Protein 1T5Z (pdb70)

Radius of gyration: 18.1 Å; Cα contacts (8 Å, |Δi|>4): 309; chains: 2; bounding box: 49×42×49 Å

InterPro domains:
  IPR000536 Nuclear hormone receptor, ligand-binding domain [PF00104] (699-878)
  IPR000536 Nuclear hormone receptor, ligand-binding domain [PS51843] (669-900)
  IPR000536 Nuclear hormone receptor, ligand-binding domain [SM00430] (707-871)
  IPR001103 Androgen receptor [PF02166] (6-449)
  IPR001103 Androgen receptor [PR00521] (6-25)
  IPR001103 Androgen receptor [PR00521] (27-45)
  IPR001103 Androgen receptor [PR00521] (169-188)
  IPR001103 Androgen receptor [PR00521] (218-238)
  IPR001103 Androgen receptor [PR00521] (264-284)
  IPR001103 Androgen receptor [PR00521] (301-321)
  IPR001103 Androgen receptor [PR00521] (346-368)
  IPR001103 Androgen receptor [PR00521] (382-401)
  IPR001103 Androgen receptor [PR00521] (432-449)
  IPR001628 Zinc finger, nuclear hormone receptor-type [PF00105] (558-626)
  IPR001628 Zinc finger, nuclear hormone receptor-type [PR00047] (560-576)
  IPR001628 Zinc finger, nuclear hormone receptor-type [PR00047] (576-591)
  IPR001628 Zinc finger, nuclear hormone receptor-type [PR00047] (609-617)
  IPR001628 Zinc finger, nuclear hormone receptor-type [PR00047] (617-625)
  IPR001628 Zinc finger, nuclear hormone receptor-type [PS00031] (560-586)
  IPR001628 Zinc finger, nuclear hormone receptor-type [PS51030] (557-632)

Structure (mmCIF, N/CA/C/O backbone):
data_1T5Z
#
_entry.id   1T5Z
#
_cell.length_a   55.680
_cell.length_b   66.423
_cell.length_c   68.253
_cell.angle_alpha   90
_cell.angle_beta   90
_cell.angle_gamma   90
#
_symmetry.space_group_name_H-M   'P 21 21 21'
#
loop_
_entity.id
_entity.type
_entity.pdbx_description
1 polymer 'Androgen receptor'
2 polymer 'Nuclear receptor coactivator 4'
3 non-polymer 5-ALPHA-DIHYDROTESTOSTERONE
4 water water
#
loop_
_atom_site.group_PDB
_atom_site.id
_atom_site.type_symbol
_atom_site.label_atom_id
_atom_site.label_alt_id
_atom_site.label_comp_id
_atom_site.label_asym_id
_atom_site.label_entity_id
_atom_site.label_seq_id
_atom_site.pdbx_PDB_ins_code
_atom_site.Cartn_x
_atom_site.Cartn_y
_atom_site.Cartn_z
_atom_site.occupancy
_atom_site.B_iso_or_equiv
_atom_site.auth_seq_id
_atom_site.auth_comp_id
_atom_site.auth_asym_id
_atom_site.auth_atom_id
_atom_site.pdbx_PDB_model_num
ATOM 1 N N . CYS A 1 1 ? 22.266 35.501 22.216 1.00 72.29 669 CYS A N 1
ATOM 2 C CA . CYS A 1 1 ? 21.107 36.354 22.613 1.00 72.05 669 CYS A CA 1
ATOM 3 C C . CYS A 1 1 ? 20.312 36.840 21.397 1.00 71.26 669 CYS A C 1
ATOM 4 O O . CYS A 1 1 ? 20.876 37.059 20.321 1.00 71.38 669 CYS A O 1
ATOM 7 N N . GLN A 1 2 ? 19.003 37.016 21.579 1.00 70.23 670 GLN A N 1
ATOM 8 C CA . GLN A 1 2 ? 18.117 37.470 20.502 1.00 68.25 670 GLN A CA 1
ATOM 9 C C . GLN A 1 2 ? 17.519 38.855 20.769 1.00 64.87 670 GLN A C 1
ATOM 10 O O . GLN A 1 2 ? 17.179 39.189 21.909 1.00 64.87 670 GLN A O 1
ATOM 16 N N . PRO A 1 3 ? 17.378 39.674 19.711 1.00 61.29 671 PRO A N 1
ATOM 17 C CA . PRO A 1 3 ? 16.828 41.032 19.803 1.00 58.08 671 PRO A CA 1
ATOM 18 C C . PRO A 1 3 ? 15.319 41.069 20.007 1.00 54.71 671 PRO A C 1
ATOM 19 O O . PRO A 1 3 ? 14.557 41.138 19.045 1.00 53.95 671 PRO A O 1
ATOM 23 N N . ILE A 1 4 ? 14.892 41.035 21.263 1.00 51.49 672 ILE A N 1
ATOM 24 C CA . ILE A 1 4 ? 13.471 41.060 21.581 1.00 48.21 672 ILE A CA 1
ATOM 25 C C . ILE A 1 4 ? 12.823 42.349 21.078 1.00 45.56 672 ILE A C 1
ATOM 26 O O . ILE A 1 4 ? 11.746 42.322 20.479 1.00 45.15 672 ILE A O 1
ATOM 31 N N . PHE A 1 5 ? 13.491 43.474 21.305 1.00 43.97 673 PHE A N 1
ATOM 32 C CA . PHE A 1 5 ? 12.968 44.768 20.880 1.00 41.48 673 PHE A CA 1
ATOM 33 C C . PHE A 1 5 ? 12.706 44.841 19.371 1.00 39.79 673 PHE A C 1
ATOM 34 O O . PHE A 1 5 ? 11.569 45.052 18.934 1.00 36.88 673 PHE A O 1
ATOM 42 N N . LEU A 1 6 ? 13.768 44.663 18.587 1.00 38.56 674 LEU A N 1
ATOM 43 C CA . LEU A 1 6 ? 13.692 44.702 17.127 1.00 37.65 674 LEU A CA 1
ATOM 44 C C . LEU A 1 6 ? 12.739 43.694 16.525 1.00 37.20 674 LEU A C 1
ATOM 45 O O . LEU A 1 6 ? 12.237 43.887 15.413 1.00 37.63 674 LEU A O 1
ATOM 50 N N . ASN A 1 7 ? 12.511 42.603 17.247 1.00 37.08 675 ASN A N 1
ATOM 51 C CA . ASN A 1 7 ? 11.592 41.572 16.779 1.00 35.80 675 ASN A CA 1
ATOM 52 C C . ASN A 1 7 ? 10.189 42.120 16.842 1.00 35.40 675 ASN A C 1
ATOM 53 O O . ASN A 1 7 ? 9.362 41.812 15.986 1.00 35.68 675 ASN A O 1
ATOM 58 N N . VAL A 1 8 ? 9.934 42.933 17.867 1.00 33.40 676 VAL A N 1
ATOM 59 C CA . VAL A 1 8 ? 8.623 43.532 18.059 1.00 31.89 676 VAL A CA 1
ATOM 60 C C . VAL A 1 8 ? 8.352 44.624 17.044 1.00 32.67 676 VAL A C 1
ATOM 61 O O . VAL A 1 8 ? 7.268 44.683 16.460 1.00 33.42 676 VAL A O 1
ATOM 65 N N . LEU A 1 9 ? 9.336 45.492 16.832 1.00 32.67 677 LEU A N 1
ATOM 66 C CA . LEU A 1 9 ? 9.181 46.587 15.875 1.00 31.23 677 LEU A CA 1
ATOM 67 C C . LEU A 1 9 ? 8.910 46.017 14.492 1.00 33.02 677 LEU A C 1
ATOM 68 O O . LEU A 1 9 ? 8.001 46.452 13.789 1.00 34.13 677 LEU A O 1
ATOM 73 N N . GLU A 1 10 ? 9.714 45.026 14.131 1.00 33.32 678 GLU A N 1
ATOM 74 C CA . GLU A 1 10 ? 9.615 44.344 12.860 1.00 34.78 678 GLU A CA 1
ATOM 75 C C . GLU A 1 10 ? 8.252 43.675 12.694 1.00 33.69 678 GLU A C 1
ATOM 76 O O . GLU A 1 10 ? 7.656 43.721 11.623 1.00 34.26 678 GLU A O 1
ATOM 82 N N . ALA A 1 11 ? 7.761 43.067 13.765 1.00 33.58 679 ALA A N 1
ATOM 83 C CA . ALA A 1 11 ? 6.486 42.378 13.729 1.00 33.15 679 ALA A CA 1
ATOM 84 C C . ALA A 1 11 ? 5.291 43.302 13.603 1.00 34.49 679 ALA A C 1
ATOM 85 O O . ALA A 1 11 ? 4.339 42.983 12.895 1.00 36.19 679 ALA A O 1
ATOM 87 N N . ILE A 1 12 ? 5.335 44.441 14.291 1.00 35.32 680 ILE A N 1
ATOM 88 C CA . ILE A 1 12 ? 4.226 45.400 14.277 1.00 33.74 680 ILE A CA 1
ATOM 89 C C . ILE A 1 12 ? 4.222 46.369 13.111 1.00 33.76 680 ILE A C 1
ATOM 90 O O . ILE A 1 12 ? 3.258 47.110 12.920 1.00 32.41 680 ILE A O 1
ATOM 95 N N . GLU A 1 13 ? 5.298 46.361 12.332 1.00 33.96 681 GLU A N 1
ATOM 96 C CA . GLU A 1 13 ? 5.395 47.246 11.185 1.00 34.54 681 GLU A CA 1
ATOM 97 C C . GLU A 1 13 ? 4.200 47.071 10.244 1.00 34.96 681 GLU A C 1
ATOM 98 O O . GLU A 1 13 ? 4.015 46.015 9.648 1.00 34.05 681 GLU A O 1
ATOM 104 N N . PRO A 1 14 ? 3.380 48.119 10.092 1.00 35.43 682 PRO A N 1
ATOM 105 C CA . PRO A 1 14 ? 2.191 48.115 9.231 1.00 36.39 682 PRO A CA 1
ATOM 106 C C . PRO A 1 14 ? 2.473 47.721 7.776 1.00 37.53 682 PRO A C 1
ATOM 107 O O . PRO A 1 14 ? 3.554 47.979 7.241 1.00 37.80 682 PRO A O 1
ATOM 111 N N . GLY A 1 15 ? 1.478 47.108 7.142 1.00 37.08 683 GLY A N 1
ATOM 112 C CA . GLY A 1 15 ? 1.619 46.693 5.760 1.00 35.54 683 GLY A CA 1
ATOM 113 C C . GLY A 1 15 ? 1.359 47.826 4.785 1.00 35.12 683 GLY A C 1
ATOM 114 O O . GLY A 1 15 ? 1.195 48.974 5.185 1.00 33.95 683 GLY A O 1
ATOM 115 N N . VAL A 1 16 ? 1.315 47.503 3.498 1.00 33.94 684 VAL A N 1
ATOM 116 C CA . VAL A 1 16 ? 1.071 48.510 2.474 1.00 34.72 684 VAL A CA 1
ATOM 117 C C . VAL A 1 16 ? -0.308 49.158 2.679 1.00 33.97 684 VAL A C 1
ATOM 118 O O . VAL A 1 16 ? -1.256 48.494 3.107 1.00 33.83 684 VAL A O 1
ATOM 122 N N . VAL A 1 17 ? -0.408 50.460 2.408 1.00 32.46 685 VAL A N 1
ATOM 123 C CA . VAL A 1 17 ? -1.679 51.171 2.550 1.00 31.85 685 VAL A CA 1
ATOM 124 C C . VAL A 1 17 ? -1.969 51.925 1.267 1.00 31.48 685 VAL A C 1
ATOM 125 O O . VAL A 1 17 ? -1.119 52.666 0.780 1.00 32.42 685 VAL A O 1
ATOM 129 N N . CYS A 1 18 ? -3.164 51.744 0.716 1.00 32.56 686 CYS A N 1
ATOM 130 C CA . CYS A 1 18 ? -3.519 52.428 -0.519 1.00 32.88 686 CYS A CA 1
ATOM 131 C C . CYS A 1 18 ? -4.279 53.719 -0.292 1.00 32.25 686 CYS A C 1
ATOM 132 O O . CYS A 1 18 ? -4.942 53.900 0.732 1.00 32.54 686 CYS A O 1
ATOM 135 N N . ALA A 1 19 ? -4.167 54.613 -1.267 1.00 31.88 687 ALA A N 1
ATOM 136 C CA . ALA A 1 19 ? -4.817 55.910 -1.213 1.00 32.19 687 ALA A CA 1
ATOM 137 C C . ALA A 1 19 ? -6.188 55.897 -1.884 1.00 32.98 687 ALA A C 1
ATOM 138 O O . ALA A 1 19 ? -7.032 56.739 -1.582 1.00 33.17 687 ALA A O 1
ATOM 140 N N . GLY A 1 20 ? -6.410 54.940 -2.782 1.00 33.10 688 GLY A N 1
ATOM 141 C CA . GLY A 1 20 ? -7.684 54.865 -3.481 1.00 34.43 688 GLY A CA 1
ATOM 142 C C . GLY A 1 20 ? -7.801 55.963 -4.520 1.00 35.87 688 GLY A C 1
ATOM 143 O O . GLY A 1 20 ? -8.894 56.443 -4.824 1.00 36.14 688 GLY A O 1
ATOM 144 N N . HIS A 1 21 ? -6.655 56.344 -5.077 1.00 36.64 689 HIS A N 1
ATOM 145 C CA . HIS A 1 21 ? -6.568 57.404 -6.074 1.00 36.32 689 HIS A CA 1
ATOM 146 C C . HIS A 1 21 ? -6.784 56.913 -7.501 1.00 38.33 689 HIS A C 1
ATOM 147 O O . HIS A 1 21 ? -6.265 55.867 -7.898 1.00 40.07 689 HIS A O 1
ATOM 154 N N . ASP A 1 22 ? -7.555 57.688 -8.263 1.00 39.51 690 ASP A N 1
ATOM 155 C CA . ASP A 1 22 ? -7.874 57.373 -9.657 1.00 38.75 690 ASP A CA 1
ATOM 156 C C . ASP A 1 22 ? -6.783 57.910 -10.564 1.00 38.53 690 ASP A C 1
ATOM 157 O O . ASP A 1 22 ? -6.784 59.081 -10.929 1.00 38.27 690 ASP A O 1
ATOM 162 N N . ASN A 1 23 ? -5.856 57.046 -10.943 1.00 39.55 691 ASN A N 1
ATOM 163 C CA . ASN A 1 23 ? -4.763 57.470 -11.795 1.00 40.54 691 ASN A CA 1
ATOM 164 C C . ASN A 1 23 ? -5.159 57.527 -13.258 1.00 41.85 691 ASN A C 1
ATOM 165 O O . ASN A 1 23 ? -4.328 57.796 -14.122 1.00 42.15 691 ASN A O 1
ATOM 170 N N . ASN A 1 24 ? -6.436 57.289 -13.531 1.00 43.31 692 ASN A N 1
ATOM 171 C CA . ASN A 1 24 ? -6.920 57.334 -14.900 1.00 46.02 692 ASN A CA 1
ATOM 172 C C . ASN A 1 24 ? -7.375 58.748 -15.256 1.00 47.08 692 ASN A C 1
ATOM 173 O O . ASN A 1 24 ? -7.487 59.100 -16.433 1.00 47.97 692 ASN A O 1
ATOM 178 N N . GLN A 1 25 ? -7.626 59.555 -14.231 1.00 48.92 693 GLN A N 1
ATOM 179 C CA . GLN A 1 25 ? -8.044 60.939 -14.421 1.00 48.67 693 GLN A CA 1
ATOM 180 C C . GLN A 1 25 ? -6.801 61.824 -14.499 1.00 49.31 693 GLN A C 1
ATOM 181 O O . GLN A 1 25 ? -5.783 61.529 -13.865 1.00 50.12 693 GLN A O 1
ATOM 187 N N . PRO A 1 26 ? -6.862 62.913 -15.294 1.00 48.99 694 PRO A N 1
ATOM 188 C CA . PRO A 1 26 ? -5.720 63.827 -15.426 1.00 47.44 694 PRO A CA 1
ATOM 189 C C . PRO A 1 26 ? -5.479 64.459 -14.062 1.00 46.31 694 PRO A C 1
ATOM 190 O O . PRO A 1 26 ? -6.428 64.708 -13.319 1.00 46.53 694 PRO A O 1
ATOM 194 N N . ASP A 1 27 ? -4.220 64.721 -13.728 1.00 44.35 695 ASP A N 1
ATOM 195 C CA . ASP A 1 27 ? -3.888 65.317 -12.432 1.00 43.22 695 ASP A CA 1
ATOM 196 C C . ASP A 1 27 ? -4.515 66.685 -12.179 1.00 42.55 695 ASP A C 1
ATOM 197 O O . ASP A 1 27 ? -4.709 67.487 -13.089 1.00 42.46 695 ASP A O 1
ATOM 202 N N . SER A 1 28 ? -4.817 66.954 -10.921 1.00 41.45 696 SER A N 1
ATOM 203 C CA . SER A 1 28 ? -5.382 68.235 -10.548 1.00 38.74 696 SER A CA 1
ATOM 204 C C . SER A 1 28 ? -5.098 68.409 -9.072 1.00 37.43 696 SER A C 1
ATOM 205 O O . SER A 1 28 ? -4.927 67.430 -8.339 1.00 36.84 696 SER A O 1
ATOM 208 N N . PHE A 1 29 ? -5.020 69.657 -8.640 1.00 37.27 697 PHE A N 1
ATOM 209 C CA . PHE A 1 29 ? -4.748 69.935 -7.246 1.00 36.32 697 PHE A CA 1
ATOM 210 C C . PHE A 1 29 ? -5.825 69.343 -6.339 1.00 36.87 697 PHE A C 1
ATOM 211 O O . PHE A 1 29 ? -5.520 68.587 -5.413 1.00 35.12 697 PHE A O 1
ATOM 219 N N . ALA A 1 30 ? -7.086 69.677 -6.604 1.00 36.51 698 ALA A N 1
ATOM 220 C CA . ALA A 1 30 ? -8.168 69.165 -5.767 1.00 34.95 698 ALA A CA 1
ATOM 221 C C . ALA A 1 30 ? -8.049 67.656 -5.561 1.00 35.34 698 ALA A C 1
ATOM 222 O O . ALA A 1 30 ? -7.920 67.185 -4.425 1.00 37.14 698 ALA A O 1
ATOM 224 N N . ALA A 1 31 ? -8.049 66.901 -6.658 1.00 32.86 699 ALA A N 1
ATOM 225 C CA . ALA A 1 31 ? -7.959 65.438 -6.581 1.00 30.85 699 ALA A CA 1
ATOM 226 C C . ALA A 1 31 ? -6.705 64.892 -5.877 1.00 29.96 699 ALA A C 1
ATOM 227 O O . ALA A 1 31 ? -6.794 63.916 -5.125 1.00 29.35 699 ALA A O 1
ATOM 229 N N . LEU A 1 32 ? -5.545 65.500 -6.118 1.00 29.35 700 LEU A N 1
ATOM 230 C CA . LEU A 1 32 ? -4.317 65.033 -5.475 1.00 28.89 700 LEU A CA 1
ATOM 231 C C . LEU A 1 32 ? -4.370 65.212 -3.964 1.00 27.65 700 LEU A C 1
ATOM 232 O O . LEU A 1 32 ? -4.137 64.269 -3.207 1.00 28.84 700 LEU A O 1
ATOM 237 N N . LEU A 1 33 ? -4.668 66.424 -3.518 1.00 28.48 701 LEU A N 1
ATOM 238 C CA . LEU A 1 33 ? -4.739 66.694 -2.084 1.00 28.83 701 LEU A CA 1
ATOM 239 C C . LEU A 1 33 ? -5.848 65.890 -1.416 1.00 29.67 701 LEU A C 1
ATOM 240 O O . LEU A 1 33 ? -5.626 65.263 -0.384 1.00 30.04 701 LEU A O 1
ATOM 245 N N . SER A 1 34 ? -7.036 65.899 -2.016 1.00 29.11 702 SER A N 1
ATOM 246 C CA . SER A 1 34 ? -8.168 65.148 -1.472 1.00 28.72 702 SER A CA 1
ATOM 247 C C . SER A 1 34 ? -7.788 63.673 -1.267 1.00 30.46 702 SER A C 1
ATOM 248 O O . SER A 1 34 ? -8.289 63.011 -0.352 1.00 31.38 702 SER A O 1
ATOM 251 N N . SER A 1 35 ? -6.911 63.164 -2.132 1.00 30.20 703 SER A N 1
ATOM 252 C CA . SER A 1 35 ? -6.448 61.787 -2.035 1.00 29.48 703 SER A CA 1
ATOM 253 C C . SER A 1 35 ? -5.390 61.652 -0.945 1.00 29.78 703 SER A C 1
ATOM 254 O O . SER A 1 35 ? -5.310 60.628 -0.260 1.00 30.36 703 SER A O 1
ATOM 257 N N . LEU A 1 36 ? -4.563 62.676 -0.789 1.00 28.79 704 LEU A N 1
ATOM 258 C CA . LEU A 1 36 ? -3.544 62.627 0.244 1.00 28.94 704 LEU A CA 1
ATOM 259 C C . LEU A 1 36 ? -4.255 62.686 1.595 1.00 28.72 704 LEU A C 1
ATOM 260 O O . LEU A 1 36 ? -3.809 62.069 2.556 1.00 29.22 704 LEU A O 1
ATOM 265 N N . ASN A 1 37 ? -5.368 63.412 1.672 1.00 28.84 705 ASN A N 1
ATOM 266 C CA . ASN A 1 37 ? -6.090 63.492 2.941 1.00 30.26 705 ASN A CA 1
ATOM 267 C C . ASN A 1 37 ? -6.737 62.159 3.277 1.00 29.34 705 ASN A C 1
ATOM 268 O O . ASN A 1 37 ? -6.844 61.777 4.438 1.00 30.25 705 ASN A O 1
ATOM 273 N N . GLU A 1 38 ? -7.184 61.457 2.248 1.00 28.95 706 GLU A N 1
ATOM 274 C CA . GLU A 1 38 ? -7.807 60.164 2.449 1.00 27.10 706 GLU A CA 1
ATOM 275 C C . GLU A 1 38 ? -6.706 59.201 2.869 1.00 25.90 706 GLU A C 1
ATOM 276 O O . GLU A 1 38 ? -6.893 58.386 3.775 1.00 25.26 706 GLU A O 1
ATOM 282 N N . LEU A 1 39 ? -5.556 59.305 2.209 1.00 25.69 707 LEU A N 1
ATOM 283 C CA . LEU A 1 39 ? -4.419 58.466 2.539 1.00 24.63 707 LEU A CA 1
ATOM 284 C C . LEU A 1 39 ? -4.039 58.714 3.991 1.00 25.28 707 LEU A C 1
ATOM 285 O O . LEU A 1 39 ? -3.800 57.776 4.738 1.00 27.17 707 LEU A O 1
ATOM 290 N N . GLY A 1 40 ? -3.996 59.980 4.394 1.00 27.16 708 GLY A N 1
ATOM 291 C CA . GLY A 1 40 ? -3.652 60.298 5.772 1.00 28.79 708 GLY A CA 1
ATOM 292 C C . GLY A 1 40 ? -4.586 59.618 6.765 1.00 29.86 708 GLY A C 1
ATOM 293 O O . GLY A 1 40 ? -4.139 59.058 7.767 1.00 30.50 708 GLY A O 1
ATOM 294 N N . GLU A 1 41 ? -5.883 59.677 6.477 1.00 29.54 709 GLU A N 1
ATOM 295 C CA . GLU A 1 41 ? -6.918 59.078 7.310 1.00 32.64 709 GLU A CA 1
ATOM 296 C C . GLU A 1 41 ? -6.643 57.595 7.504 1.00 33.66 709 GLU A C 1
ATOM 297 O O . GLU A 1 41 ? -6.608 57.082 8.629 1.00 34.32 709 GLU A O 1
ATOM 303 N N . ARG A 1 42 ? -6.473 56.905 6.382 1.00 33.17 710 ARG A N 1
ATOM 304 C CA . ARG A 1 42 ? -6.205 55.475 6.381 1.00 31.47 710 ARG A CA 1
ATOM 305 C C . ARG A 1 42 ? -4.958 55.142 7.178 1.00 32.60 710 ARG A C 1
ATOM 306 O O . ARG A 1 42 ? -4.985 54.270 8.045 1.00 32.63 710 ARG A O 1
ATOM 314 N N . GLN A 1 43 ? -3.868 55.843 6.892 1.00 32.87 711 GLN A N 1
ATOM 315 C CA . GLN A 1 43 ? -2.626 55.594 7.603 1.00 32.49 711 GLN A CA 1
ATOM 316 C C . GLN A 1 43 ? -2.744 55.856 9.091 1.00 31.58 711 GLN A C 1
ATOM 317 O O . GLN A 1 43 ? -2.068 55.216 9.886 1.00 30.81 711 GLN A O 1
ATOM 323 N N . LEU A 1 44 ? -3.599 56.798 9.464 1.00 31.32 712 LEU A N 1
ATOM 324 C CA . LEU A 1 44 ? -3.766 57.119 10.863 1.00 31.88 712 LEU A CA 1
ATOM 325 C C . LEU A 1 44 ? -4.207 55.870 11.613 1.00 30.44 712 LEU A C 1
ATOM 326 O O . LEU A 1 44 ? -3.694 55.558 12.692 1.00 29.27 712 LEU A O 1
ATOM 331 N N . VAL A 1 45 ? -5.152 55.147 11.024 1.00 30.15 713 VAL A N 1
ATOM 332 C CA . VAL A 1 45 ? -5.672 53.924 11.623 1.00 29.60 713 VAL A CA 1
ATOM 333 C C . VAL A 1 45 ? -4.514 52.978 11.946 1.00 30.32 713 VAL A C 1
ATOM 334 O O . VAL A 1 45 ? -4.407 52.475 13.062 1.00 30.83 713 VAL A O 1
ATOM 338 N N . HIS A 1 46 ? -3.648 52.745 10.962 1.00 31.05 714 HIS A N 1
ATOM 339 C CA . HIS A 1 46 ? -2.492 51.870 11.147 1.00 32.14 714 HIS A CA 1
ATOM 340 C C . HIS A 1 46 ? -1.476 52.409 12.143 1.00 32.05 714 HIS A C 1
ATOM 341 O O . HIS A 1 46 ? -0.793 51.647 12.835 1.00 33.49 714 HIS A O 1
ATOM 348 N N . VAL A 1 47 ? -1.374 53.727 12.217 1.00 31.52 715 VAL A N 1
ATOM 349 C CA . VAL A 1 47 ? -0.454 54.355 13.146 1.00 31.63 715 VAL A CA 1
ATOM 350 C C . VAL A 1 47 ? -0.931 54.127 14.576 1.00 31.61 715 VAL A C 1
ATOM 351 O O . VAL A 1 47 ? -0.116 53.994 15.490 1.00 31.47 715 VAL A O 1
ATOM 355 N N . VAL A 1 48 ? -2.251 54.078 14.769 1.00 31.09 716 VAL A N 1
ATOM 356 C CA . VAL A 1 48 ? -2.819 53.857 16.103 1.00 30.73 716 VAL A CA 1
ATOM 357 C C . VAL A 1 48 ? -2.547 52.426 16.544 1.00 30.61 716 VAL A C 1
ATOM 358 O O . VAL A 1 48 ? -2.060 52.184 17.642 1.00 30.79 716 VAL A O 1
ATOM 362 N N . LYS A 1 49 ? -2.871 51.490 15.662 1.00 30.56 717 LYS A N 1
ATOM 363 C CA . LYS A 1 49 ? -2.679 50.078 15.908 1.00 29.71 717 LYS A CA 1
ATOM 364 C C . LYS A 1 49 ? -1.206 49.774 16.123 1.00 29.50 717 LYS A C 1
ATOM 365 O O . LYS A 1 49 ? -0.852 48.995 17.003 1.00 31.38 717 LYS A O 1
ATOM 371 N N . TRP A 1 50 ? -0.352 50.400 15.323 1.00 30.32 718 TRP A N 1
ATOM 372 C CA . TRP A 1 50 ? 1.094 50.233 15.429 1.00 29.94 718 TRP A CA 1
ATOM 373 C C . TRP A 1 50 ? 1.591 50.664 16.811 1.00 31.51 718 TRP A C 1
ATOM 374 O O . TRP A 1 50 ? 2.294 49.916 17.499 1.00 33.32 718 TRP A O 1
ATOM 385 N N . ALA A 1 51 ? 1.217 51.880 17.201 1.00 33.07 719 ALA A N 1
ATOM 386 C CA . ALA A 1 51 ? 1.616 52.473 18.475 1.00 33.38 719 ALA A CA 1
ATOM 387 C C . ALA A 1 51 ? 1.097 51.731 19.695 1.00 34.05 719 ALA A C 1
ATOM 388 O O . ALA A 1 51 ? 1.842 51.508 20.654 1.00 35.46 719 ALA A O 1
ATOM 390 N N . LYS A 1 52 ? -0.178 51.352 19.667 1.00 33.58 720 LYS A N 1
ATOM 391 C CA . LYS A 1 52 ? -0.774 50.622 20.789 1.00 32.96 720 LYS A CA 1
ATOM 392 C C . LYS A 1 52 ? -0.006 49.330 21.051 1.00 32.79 720 LYS A C 1
ATOM 393 O O . LYS A 1 52 ? -0.058 48.779 22.149 1.00 34.13 720 LYS A O 1
ATOM 399 N N . ALA A 1 53 ? 0.711 48.857 20.037 1.00 31.42 721 ALA A N 1
ATOM 400 C CA . ALA A 1 53 ? 1.454 47.611 20.147 1.00 30.84 721 ALA A CA 1
ATOM 401 C C . ALA A 1 53 ? 2.940 47.801 20.404 1.00 30.93 721 ALA A C 1
ATOM 402 O O . ALA A 1 53 ? 3.711 46.835 20.397 1.00 31.19 721 ALA A O 1
ATOM 404 N N . LEU A 1 54 ? 3.341 49.043 20.625 1.00 30.21 722 LEU A N 1
ATOM 405 C CA . LEU A 1 54 ? 4.733 49.346 20.898 1.00 30.10 722 LEU A CA 1
ATOM 406 C C . LEU A 1 54 ? 5.109 48.983 22.322 1.00 30.68 722 LEU A C 1
ATOM 407 O O . LEU A 1 54 ? 4.281 49.042 23.225 1.00 31.61 722 LEU A O 1
ATOM 412 N N . PRO A 1 55 ? 6.368 48.590 22.537 1.00 30.68 723 PRO A N 1
ATOM 413 C CA . PRO A 1 55 ? 6.834 48.230 23.874 1.00 31.72 723 PRO A CA 1
ATOM 414 C C . PRO A 1 55 ? 6.634 49.356 24.899 1.00 32.99 723 PRO A C 1
ATOM 415 O O . PRO A 1 55 ? 6.999 50.510 24.657 1.00 32.50 723 PRO A O 1
ATOM 419 N N . GLY A 1 56 ? 6.033 49.008 26.036 1.00 34.44 724 GLY A N 1
ATOM 420 C CA . GLY A 1 56 ? 5.801 49.971 27.103 1.00 35.89 724 GLY A CA 1
ATOM 421 C C . GLY A 1 56 ? 4.928 51.162 26.770 1.00 35.89 724 GLY A C 1
ATOM 422 O O . GLY A 1 56 ? 4.848 52.117 27.541 1.00 35.69 724 GLY A O 1
ATOM 423 N N . PHE A 1 57 ? 4.259 51.113 25.630 1.00 36.45 725 PHE A N 1
ATOM 424 C CA . PHE A 1 57 ? 3.416 52.223 25.238 1.00 37.96 725 PHE A CA 1
ATOM 425 C C . PHE A 1 57 ? 2.176 52.360 26.113 1.00 41.08 725 PHE A C 1
ATOM 426 O O . PHE A 1 57 ? 1.709 53.473 26.368 1.00 39.40 725 PHE A O 1
ATOM 434 N N . ARG A 1 58 ? 1.640 51.223 26.556 1.00 44.75 726 ARG A N 1
ATOM 435 C CA . ARG A 1 58 ? 0.431 51.208 27.379 1.00 48.52 726 ARG A CA 1
ATOM 436 C C . ARG A 1 58 ? 0.662 51.731 28.788 1.00 48.73 726 ARG A C 1
ATOM 437 O O . ARG A 1 58 ? -0.287 51.968 29.529 1.00 49.54 726 ARG A O 1
ATOM 445 N N . ASN A 1 59 ? 1.926 51.918 29.152 1.00 47.77 727 ASN A N 1
ATOM 446 C CA . ASN A 1 59 ? 2.248 52.448 30.461 1.00 46.99 727 ASN A CA 1
ATOM 447 C C . ASN A 1 59 ? 1.995 53.939 30.506 1.00 46.28 727 ASN A C 1
ATOM 448 O O . ASN A 1 59 ? 1.910 54.520 31.584 1.00 48.68 727 ASN A O 1
ATOM 453 N N . LEU A 1 60 ? 1.867 54.565 29.341 1.00 43.98 728 LEU A N 1
ATOM 454 C CA . LEU A 1 60 ? 1.598 55.996 29.299 1.00 41.70 728 LEU A CA 1
ATOM 455 C C . LEU A 1 60 ? 0.158 56.212 29.670 1.00 41.01 728 LEU A C 1
ATOM 456 O O . LEU A 1 60 ? -0.683 55.343 29.449 1.00 40.40 728 LEU A O 1
ATOM 461 N N . HIS A 1 61 ? -0.131 57.374 30.234 1.00 41.26 729 HIS A N 1
ATOM 462 C CA . HIS A 1 61 ? -1.496 57.690 30.610 1.00 41.73 729 HIS A CA 1
ATOM 463 C C . HIS A 1 61 ? -2.342 57.650 29.335 1.00 41.08 729 HIS A C 1
ATOM 464 O O . HIS A 1 61 ? -1.924 58.150 28.287 1.00 40.46 729 HIS A O 1
ATOM 471 N N . VAL A 1 62 ? -3.523 57.052 29.420 1.00 40.84 730 VAL A N 1
ATOM 472 C CA . VAL A 1 62 ? -4.389 56.947 28.253 1.00 41.22 730 VAL A CA 1
ATOM 473 C C . VAL A 1 62 ? -4.514 58.256 27.458 1.00 40.35 730 VAL A C 1
ATOM 474 O O . VAL A 1 62 ? -4.546 58.237 26.227 1.00 40.23 730 VAL A O 1
ATOM 478 N N . ASP A 1 63 ? -4.570 59.389 28.154 1.00 39.68 731 ASP A N 1
ATOM 479 C CA . ASP A 1 63 ? -4.690 60.684 27.483 1.00 40.96 731 ASP A CA 1
ATOM 480 C C . ASP A 1 63 ? -3.431 61.076 26.708 1.00 40.60 731 ASP A C 1
ATOM 481 O O . ASP A 1 63 ? -3.512 61.655 25.618 1.00 38.88 731 ASP A O 1
ATOM 486 N N . ASP A 1 64 ? -2.275 60.771 27.291 1.00 39.54 732 ASP A N 1
ATOM 487 C CA . ASP A 1 64 ? -0.984 61.061 26.678 1.00 39.37 732 ASP A CA 1
ATOM 488 C C . ASP A 1 64 ? -0.773 60.125 25.499 1.00 38.45 732 ASP A C 1
ATOM 489 O O . ASP A 1 64 ? -0.057 60.435 24.547 1.00 38.32 732 ASP A O 1
ATOM 494 N N . GLN A 1 65 ? -1.400 58.964 25.576 1.00 37.11 733 GLN A N 1
ATOM 495 C CA . GLN A 1 65 ? -1.286 58.009 24.503 1.00 35.74 733 GLN A CA 1
ATOM 496 C C . GLN A 1 65 ? -1.903 58.605 23.247 1.00 35.17 733 GLN A C 1
ATOM 497 O O . GLN A 1 65 ? -1.320 58.535 22.173 1.00 33.86 733 GLN A O 1
ATOM 503 N N . MET A 1 66 ? -3.082 59.199 23.389 1.00 35.19 734 MET A N 1
ATOM 504 C CA . MET A 1 66 ? -3.757 59.807 22.255 1.00 36.43 734 MET A CA 1
ATOM 505 C C . MET A 1 66 ? -3.086 61.110 21.839 1.00 35.80 734 MET A C 1
ATOM 506 O O . MET A 1 66 ? -3.116 61.493 20.670 1.00 36.88 734 MET A O 1
ATOM 511 N N . ALA A 1 67 ? -2.466 61.788 22.796 1.00 34.34 735 ALA A N 1
ATOM 512 C CA . ALA A 1 67 ? -1.817 63.054 22.506 1.00 32.29 735 ALA A CA 1
ATOM 513 C C . ALA A 1 67 ? -0.593 62.931 21.590 1.00 31.27 735 ALA A C 1
ATOM 514 O O . ALA A 1 67 ? -0.563 63.544 20.520 1.00 30.08 735 ALA A O 1
ATOM 516 N N . VAL A 1 68 ? 0.409 62.149 21.997 1.00 29.79 736 VAL A N 1
ATOM 517 C CA . VAL A 1 68 ? 1.630 61.994 21.193 1.00 31.32 736 VAL A CA 1
ATOM 518 C C . VAL A 1 68 ? 1.331 61.523 19.774 1.00 31.74 736 VAL A C 1
ATOM 519 O O . VAL A 1 68 ? 2.095 61.778 18.837 1.00 30.74 736 VAL A O 1
ATOM 523 N N . ILE A 1 69 ? 0.205 60.842 19.615 1.00 30.90 737 ILE A N 1
ATOM 524 C CA . ILE A 1 69 ? -0.180 60.370 18.298 1.00 31.60 737 ILE A CA 1
ATOM 525 C C . ILE A 1 69 ? -0.709 61.528 17.466 1.00 30.50 737 ILE A C 1
ATOM 526 O O . ILE A 1 69 ? -0.354 61.680 16.299 1.00 31.68 737 ILE A O 1
ATOM 531 N N . GLN A 1 70 ? -1.543 62.359 18.074 1.00 28.87 738 GLN A N 1
ATOM 532 C CA . GLN A 1 70 ? -2.100 63.486 17.353 1.00 28.25 738 GLN A CA 1
ATOM 533 C C . GLN A 1 70 ? -1.083 64.577 17.050 1.00 27.87 738 GLN A C 1
ATOM 534 O O . GLN A 1 70 ? -1.311 65.404 16.169 1.00 27.62 738 GLN A O 1
ATOM 540 N N . TYR A 1 71 ? 0.037 64.579 17.767 1.00 26.82 739 TYR A N 1
ATOM 541 C CA . TYR A 1 71 ? 1.065 65.576 17.524 1.00 27.13 739 TYR A CA 1
ATOM 542 C C . TYR A 1 71 ? 2.115 65.103 16.561 1.00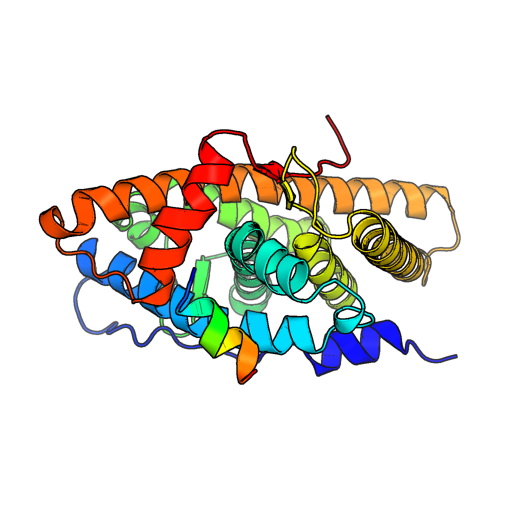 25.98 739 TYR A C 1
ATOM 543 O O . TYR A 1 71 ? 2.596 65.886 15.752 1.00 26.31 739 TYR A O 1
ATOM 552 N N . SER A 1 72 ? 2.494 63.835 16.621 1.00 26.63 740 SER A N 1
ATOM 553 C CA . SER A 1 72 ? 3.554 63.413 15.717 1.00 27.02 740 SER A CA 1
ATOM 554 C C . SER A 1 72 ? 3.165 62.623 14.482 1.00 26.19 740 SER A C 1
ATOM 555 O O . SER A 1 72 ? 4.031 62.317 13.665 1.00 25.61 740 SER A O 1
ATOM 558 N N . TRP A 1 73 ? 1.880 62.333 14.305 1.00 24.59 741 TRP A N 1
ATOM 559 C CA . TRP A 1 73 ? 1.485 61.564 13.134 1.00 25.80 741 TRP A CA 1
ATOM 560 C C . TRP A 1 73 ? 2.170 62.032 11.854 1.00 24.69 741 TRP A C 1
ATOM 561 O O . TRP A 1 73 ? 2.674 61.216 11.089 1.00 25.90 741 TRP A O 1
ATOM 572 N N . MET A 1 74 ? 2.198 63.339 11.628 1.00 25.46 742 MET A N 1
ATOM 573 C CA . MET A 1 74 ? 2.829 63.897 10.436 1.00 26.39 742 MET A CA 1
ATOM 574 C C . MET A 1 74 ? 4.274 63.409 10.272 1.00 26.52 742 MET A C 1
ATOM 575 O O . MET A 1 74 ? 4.598 62.765 9.281 1.00 27.77 742 MET A O 1
ATOM 580 N N . GLY A 1 75 ? 5.130 63.718 11.245 1.00 26.78 743 GLY A N 1
ATOM 581 C CA . GLY A 1 75 ? 6.520 63.306 11.180 1.00 27.17 743 GLY A CA 1
ATOM 582 C C . GLY A 1 75 ? 6.699 61.817 11.005 1.00 28.61 743 GLY A C 1
ATOM 583 O O . GLY A 1 75 ? 7.641 61.364 10.349 1.00 30.23 743 GLY A O 1
ATOM 584 N N . LEU A 1 76 ? 5.806 61.040 11.600 1.00 27.75 744 LEU A N 1
ATOM 585 C CA . LEU A 1 76 ? 5.897 59.594 11.458 1.00 27.42 744 LEU A CA 1
ATOM 586 C C . LEU A 1 76 ? 5.593 59.211 10.011 1.00 28.39 744 LEU A C 1
ATOM 587 O O . LEU A 1 76 ? 6.374 58.504 9.374 1.00 29.67 744 LEU A O 1
ATOM 592 N N . MET A 1 77 ? 4.466 59.694 9.490 1.00 28.42 745 MET A N 1
ATOM 593 C CA . MET A 1 77 ? 4.063 59.386 8.120 1.00 28.09 745 MET A CA 1
ATOM 594 C C . MET A 1 77 ? 5.038 59.898 7.062 1.00 28.27 745 MET A C 1
ATOM 595 O O . MET A 1 77 ? 5.225 59.275 6.018 1.00 29.76 745 MET A O 1
ATOM 600 N N . VAL A 1 78 ? 5.665 61.031 7.327 1.00 28.58 746 VAL A N 1
ATOM 601 C CA . VAL A 1 78 ? 6.613 61.590 6.382 1.00 28.66 746 VAL A CA 1
ATOM 602 C C . VAL A 1 78 ? 7.891 60.763 6.398 1.00 28.22 746 VAL A C 1
ATOM 603 O O . VAL A 1 78 ? 8.493 60.507 5.356 1.00 27.95 746 VAL A O 1
ATOM 607 N N . PHE A 1 79 ? 8.287 60.324 7.588 1.00 29.51 747 PHE A N 1
ATOM 608 C CA . PHE A 1 79 ? 9.499 59.519 7.730 1.00 29.10 747 PHE A CA 1
ATOM 609 C C . PHE A 1 79 ? 9.311 58.141 7.072 1.00 29.26 747 PHE A C 1
ATOM 610 O O . PHE A 1 79 ? 10.188 57.637 6.350 1.00 27.35 747 PHE A O 1
ATOM 618 N N . ALA A 1 80 ? 8.148 57.545 7.314 1.00 27.77 748 ALA A N 1
ATOM 619 C CA . ALA A 1 80 ? 7.815 56.239 6.753 1.00 27.11 748 ALA A CA 1
ATOM 620 C C . ALA A 1 80 ? 7.722 56.283 5.236 1.00 27.86 748 ALA A C 1
ATOM 621 O O . ALA A 1 80 ? 8.079 55.323 4.542 1.00 27.82 748 ALA A O 1
ATOM 623 N N . MET A 1 81 ? 7.230 57.411 4.735 1.00 28.06 749 MET A N 1
ATOM 624 C CA . MET A 1 81 ? 7.051 57.633 3.303 1.00 27.54 749 MET A CA 1
ATOM 625 C C . MET A 1 81 ? 8.407 57.878 2.634 1.00 27.31 749 MET A C 1
ATOM 626 O O . MET A 1 81 ? 8.643 57.431 1.510 1.00 27.27 749 MET A O 1
ATOM 631 N N . GLY A 1 82 ? 9.297 58.576 3.332 1.00 27.59 750 GLY A N 1
ATOM 632 C CA . GLY A 1 82 ? 10.615 58.826 2.783 1.00 27.57 750 GLY A CA 1
ATOM 633 C C . GLY A 1 82 ? 11.358 57.511 2.623 1.00 27.35 750 GLY A C 1
ATOM 634 O O . GLY A 1 82 ? 12.190 57.366 1.734 1.00 26.59 750 GLY A O 1
ATOM 635 N N . TRP A 1 83 ? 11.043 56.547 3.486 1.00 28.19 751 TRP A N 1
ATOM 636 C CA . TRP A 1 83 ? 11.671 55.234 3.442 1.00 28.04 751 TRP A CA 1
ATOM 637 C C . TRP A 1 83 ? 11.066 54.375 2.319 1.00 29.83 751 TRP A C 1
ATOM 638 O O . TRP A 1 83 ? 11.792 53.675 1.619 1.00 30.27 751 TRP A O 1
ATOM 649 N N . ARG A 1 84 ? 9.750 54.420 2.130 1.00 30.25 752 ARG A N 1
ATOM 650 C CA . ARG A 1 84 ? 9.162 53.656 1.036 1.00 31.72 752 ARG A CA 1
ATOM 651 C C . ARG A 1 84 ? 9.742 54.188 -0.273 1.00 33.29 752 ARG A C 1
ATOM 652 O O . ARG A 1 84 ? 10.009 53.431 -1.195 1.00 34.74 752 ARG A O 1
ATOM 660 N N . SER A 1 85 ? 9.940 55.498 -0.347 1.00 34.74 753 SER A N 1
ATOM 661 C CA . SER A 1 85 ? 10.475 56.101 -1.553 1.00 34.35 753 SER A CA 1
ATOM 662 C C . SER A 1 85 ? 11.878 55.632 -1.868 1.00 34.72 753 SER A C 1
ATOM 663 O O . SER A 1 85 ? 12.246 55.516 -3.032 1.00 34.95 753 SER A O 1
ATOM 666 N N . PHE A 1 86 ? 12.672 55.381 -0.835 1.00 35.84 754 PHE A N 1
ATOM 667 C CA . PHE A 1 86 ? 14.044 54.943 -1.052 1.00 37.86 754 PHE A CA 1
ATOM 668 C C . PHE A 1 86 ? 14.140 53.468 -1.413 1.00 37.05 754 PHE A C 1
ATOM 669 O O . PHE A 1 86 ? 14.932 53.081 -2.278 1.00 35.15 754 PHE A O 1
ATOM 677 N N . THR A 1 87 ? 13.327 52.650 -0.753 1.00 37.67 755 THR A N 1
ATOM 678 C CA . THR A 1 87 ? 13.357 51.220 -0.998 1.00 38.37 755 THR A CA 1
ATOM 679 C C . THR A 1 87 ? 12.538 50.790 -2.208 1.00 38.92 755 THR A C 1
ATOM 680 O O . THR A 1 87 ? 12.824 49.759 -2.816 1.00 40.95 755 THR A O 1
ATOM 684 N N . ASN A 1 88 ? 11.537 51.570 -2.587 1.00 38.59 756 ASN A N 1
ATOM 685 C CA . ASN A 1 88 ? 10.745 51.170 -3.737 1.00 39.12 756 ASN A CA 1
ATOM 686 C C . ASN A 1 88 ? 11.188 51.770 -5.046 1.00 38.56 756 ASN A C 1
ATOM 687 O O . ASN A 1 88 ? 11.229 51.078 -6.054 1.00 39.97 756 ASN A O 1
ATOM 692 N N . VAL A 1 89 ? 11.532 53.050 -5.037 1.00 37.34 757 VAL A N 1
ATOM 693 C CA . VAL A 1 89 ? 11.932 53.704 -6.272 1.00 36.32 757 VAL A CA 1
ATOM 694 C C . VAL A 1 89 ? 13.251 54.435 -6.174 1.00 36.24 757 VAL A C 1
ATOM 695 O O . VAL A 1 89 ? 13.520 55.335 -6.964 1.00 33.84 757 VAL A O 1
ATOM 699 N N . ASN A 1 90 ? 14.070 54.042 -5.206 1.00 35.75 758 ASN A N 1
ATOM 700 C CA . ASN A 1 90 ? 15.373 54.656 -5.010 1.00 36.76 758 ASN A CA 1
ATOM 701 C C . ASN A 1 90 ? 15.334 56.181 -5.020 1.00 37.13 758 ASN A C 1
ATOM 702 O O . ASN A 1 90 ? 16.168 56.837 -5.646 1.00 36.95 758 ASN A O 1
ATOM 707 N N . SER A 1 91 ? 14.353 56.740 -4.321 1.00 38.12 759 SER A N 1
ATOM 708 C CA . SER A 1 91 ? 14.203 58.188 -4.207 1.00 38.98 759 SER A CA 1
ATOM 709 C C . SER A 1 91 ? 13.939 58.947 -5.516 1.00 39.87 759 SER A C 1
ATOM 710 O O . SER A 1 91 ? 14.027 60.173 -5.546 1.00 39.27 759 SER A O 1
ATOM 713 N N . ARG A 1 92 ? 13.629 58.236 -6.595 1.00 40.96 760 ARG A N 1
ATOM 714 C CA . ARG A 1 92 ? 13.363 58.904 -7.865 1.00 41.87 760 ARG A CA 1
ATOM 715 C C . ARG A 1 92 ? 12.042 59.673 -7.773 1.00 40.20 760 ARG A C 1
ATOM 716 O O . ARG A 1 92 ? 11.824 60.664 -8.475 1.00 39.99 760 ARG A O 1
ATOM 724 N N . MET A 1 93 ? 11.169 59.224 -6.879 1.00 39.05 761 MET A N 1
ATOM 725 C CA . MET A 1 93 ? 9.877 59.865 -6.693 1.00 37.07 761 MET A CA 1
ATOM 726 C C . MET A 1 93 ? 9.396 59.716 -5.263 1.00 34.95 761 MET A C 1
ATOM 727 O O . MET A 1 93 ? 10.034 59.052 -4.447 1.00 34.20 761 MET A O 1
ATOM 732 N N . LEU A 1 94 ? 8.272 60.351 -4.960 1.00 32.30 762 LEU A N 1
ATOM 733 C CA . LEU A 1 94 ? 7.709 60.272 -3.626 1.00 30.16 762 LEU A CA 1
ATOM 734 C C . LEU A 1 94 ? 6.640 59.200 -3.629 1.00 30.24 762 LEU A C 1
ATOM 735 O O . LEU A 1 94 ? 5.544 59.385 -4.174 1.00 31.75 762 LEU A O 1
ATOM 740 N N . TYR A 1 95 ? 6.976 58.067 -3.023 1.00 29.56 763 TYR A N 1
ATOM 741 C CA . TYR A 1 95 ? 6.078 56.923 -2.942 1.00 28.92 763 TYR A CA 1
ATOM 742 C C . TYR A 1 95 ? 5.180 57.072 -1.716 1.00 28.46 763 TYR A C 1
ATOM 743 O O . TYR A 1 95 ? 5.486 56.568 -0.634 1.00 27.13 763 TYR A O 1
ATOM 752 N N . PHE A 1 96 ? 4.078 57.792 -1.892 1.00 28.23 764 PHE A N 1
ATOM 753 C CA . PHE A 1 96 ? 3.131 58.005 -0.806 1.00 28.75 764 PHE A CA 1
ATOM 754 C C . PHE A 1 96 ? 2.374 56.709 -0.645 1.00 29.16 764 PHE A C 1
ATOM 755 O O . PHE A 1 96 ? 2.187 56.207 0.457 1.00 29.82 764 PHE A O 1
ATOM 763 N N . ALA A 1 97 ? 1.933 56.170 -1.768 1.00 30.74 765 ALA A N 1
ATOM 764 C CA . ALA A 1 97 ? 1.215 54.911 -1.775 1.00 31.29 765 ALA A CA 1
ATOM 765 C C . ALA A 1 97 ? 1.484 54.319 -3.140 1.00 32.27 765 ALA A C 1
ATOM 766 O O . ALA A 1 97 ? 1.855 55.038 -4.077 1.00 33.14 765 ALA A O 1
ATOM 768 N N . PRO A 1 98 ? 1.313 52.999 -3.270 1.00 32.22 766 PRO A N 1
ATOM 769 C CA . PRO A 1 98 ? 1.548 52.349 -4.558 1.00 31.70 766 PRO A CA 1
ATOM 770 C C . PRO A 1 98 ? 0.685 52.993 -5.640 1.00 32.15 766 PRO A C 1
ATOM 771 O O . PRO A 1 98 ? 1.100 53.105 -6.790 1.00 31.31 766 PRO A O 1
ATOM 775 N N . ASP A 1 99 ? -0.511 53.424 -5.252 1.00 33.63 767 ASP A N 1
ATOM 776 C CA . ASP A 1 99 ? -1.427 54.038 -6.187 1.00 35.46 767 ASP A CA 1
ATOM 777 C C . ASP A 1 99 ? -1.378 55.555 -6.096 1.00 36.36 767 ASP A C 1
ATOM 778 O O . ASP A 1 99 ? -2.312 56.240 -6.508 1.00 38.06 767 ASP A O 1
ATOM 783 N N . LEU A 1 100 ? -0.297 56.089 -5.544 1.00 35.55 768 LEU A N 1
ATOM 784 C CA . LEU A 1 100 ? -0.159 57.535 -5.442 1.00 34.85 768 LEU A CA 1
ATOM 785 C C . LEU A 1 100 ? 1.312 57.903 -5.330 1.00 34.23 768 LEU A C 1
ATOM 786 O O . LEU A 1 100 ? 1.810 58.230 -4.260 1.00 34.74 768 LEU A O 1
ATOM 791 N N . VAL A 1 101 ? 1.999 57.845 -6.461 1.00 33.36 769 VAL A N 1
ATOM 792 C CA . VAL A 1 101 ? 3.411 58.160 -6.513 1.00 31.69 769 VAL A CA 1
ATOM 793 C C . VAL A 1 101 ? 3.621 59.503 -7.211 1.00 32.03 769 VAL A C 1
ATOM 794 O O . VAL A 1 101 ? 3.101 59.719 -8.304 1.00 31.84 769 VAL A O 1
ATOM 798 N N . PHE A 1 102 ? 4.375 60.406 -6.575 1.00 31.95 770 PHE A N 1
ATOM 799 C CA . PHE A 1 102 ? 4.627 61.756 -7.113 1.00 29.64 770 PHE A CA 1
ATOM 800 C C . PHE A 1 102 ? 5.928 62.003 -7.873 1.00 30.62 770 PHE A C 1
ATOM 801 O O . PHE A 1 102 ? 7.017 61.761 -7.345 1.00 30.58 770 PHE A O 1
ATOM 809 N N . ASN A 1 103 ? 5.807 62.525 -9.094 1.00 31.25 771 ASN A N 1
ATOM 810 C CA . ASN A 1 103 ? 6.969 62.919 -9.896 1.00 30.17 771 ASN A CA 1
ATOM 811 C C . ASN A 1 103 ? 7.004 64.443 -9.764 1.00 30.93 771 ASN A C 1
ATOM 812 O O . ASN A 1 103 ? 6.028 65.038 -9.291 1.00 30.88 771 ASN A O 1
ATOM 817 N N . GLU A 1 104 ? 8.104 65.081 -10.164 1.00 31.93 772 GLU A N 1
ATOM 818 C CA . GLU A 1 104 ? 8.213 66.546 -10.058 1.00 34.07 772 GLU A CA 1
ATOM 819 C C . GLU A 1 104 ? 6.936 67.239 -10.513 1.00 34.58 772 GLU A C 1
ATOM 820 O O . GLU A 1 104 ? 6.464 68.176 -9.859 1.00 36.48 772 GLU A O 1
ATOM 826 N N . TYR A 1 105 ? 6.382 66.773 -11.631 1.00 34.90 773 TYR A N 1
ATOM 827 C CA . TYR A 1 105 ? 5.157 67.358 -12.164 1.00 35.17 773 TYR A CA 1
ATOM 828 C C . TYR A 1 105 ? 4.053 67.369 -11.114 1.00 34.71 773 TYR A C 1
ATOM 829 O O . TYR A 1 105 ? 3.370 68.380 -10.918 1.00 34.18 773 TYR A O 1
ATOM 838 N N . ARG A 1 106 ? 3.872 66.243 -10.437 1.00 33.66 774 ARG A N 1
ATOM 839 C CA . ARG A 1 106 ? 2.848 66.161 -9.406 1.00 33.73 774 ARG A CA 1
ATOM 840 C C . ARG A 1 106 ? 3.204 66.958 -8.166 1.00 32.58 774 ARG A C 1
ATOM 841 O O . ARG A 1 106 ? 2.317 67.494 -7.499 1.00 32.34 774 ARG A O 1
ATOM 849 N N . MET A 1 107 ? 4.496 67.025 -7.851 1.00 32.20 775 MET A N 1
ATOM 850 C CA . MET A 1 107 ? 4.946 67.789 -6.696 1.00 32.10 775 MET A CA 1
ATOM 851 C C . MET A 1 107 ? 4.525 69.227 -6.929 1.00 32.55 775 MET A C 1
ATOM 852 O O . MET A 1 107 ? 4.030 69.896 -6.029 1.00 33.04 775 MET A O 1
ATOM 857 N N . HIS A 1 108 ? 4.696 69.687 -8.160 1.00 32.68 776 HIS A N 1
ATOM 858 C CA . HIS A 1 108 ? 4.318 71.042 -8.502 1.00 32.58 776 HIS A CA 1
ATOM 859 C C . HIS A 1 108 ? 2.823 71.264 -8.391 1.00 32.82 776 HIS A C 1
ATOM 860 O O . HIS A 1 108 ? 2.380 72.177 -7.705 1.00 34.09 776 HIS A O 1
ATOM 867 N N . LYS A 1 109 ? 2.044 70.439 -9.079 1.00 32.25 777 LYS A N 1
ATOM 868 C CA . LYS A 1 109 ? 0.591 70.581 -9.061 1.00 34.13 777 LYS A CA 1
ATOM 869 C C . LYS A 1 109 ? -0.046 70.535 -7.668 1.00 34.20 777 LYS A C 1
ATOM 870 O O . LYS A 1 109 ? -1.140 71.072 -7.461 1.00 33.33 777 LYS A O 1
ATOM 876 N N . SER A 1 110 ? 0.643 69.897 -6.724 1.00 35.20 778 SER A N 1
ATOM 877 C CA . SER A 1 110 ? 0.175 69.756 -5.341 1.00 35.49 778 SER A CA 1
ATOM 878 C C . SER A 1 110 ? 0.312 71.064 -4.575 1.00 34.63 778 SER A C 1
ATOM 879 O O . SER A 1 110 ? -0.155 71.182 -3.440 1.00 34.83 778 SER A O 1
ATOM 882 N N . ARG A 1 111 ? 0.970 72.028 -5.212 1.00 35.26 779 ARG A N 1
ATOM 883 C CA . ARG A 1 111 ? 1.223 73.346 -4.640 1.00 35.92 779 ARG A CA 1
ATOM 884 C C . ARG A 1 111 ? 2.084 73.302 -3.383 1.00 36.07 779 ARG A C 1
ATOM 885 O O . ARG A 1 111 ? 2.037 74.219 -2.570 1.00 37.17 779 ARG A O 1
ATOM 893 N N . MET A 1 112 ? 2.869 72.238 -3.229 1.00 35.22 780 MET A N 1
ATOM 894 C CA . MET A 1 112 ? 3.758 72.099 -2.083 1.00 34.69 780 MET A CA 1
ATOM 895 C C . MET A 1 112 ? 5.073 71.478 -2.541 1.00 32.96 780 MET A C 1
ATOM 896 O O . MET A 1 112 ? 5.677 70.677 -1.838 1.00 31.54 780 MET A O 1
ATOM 901 N N . TYR A 1 113 ? 5.500 71.905 -3.727 1.00 34.25 781 TYR A N 1
ATOM 902 C CA . TYR A 1 113 ? 6.720 71.472 -4.396 1.00 34.90 781 TYR A CA 1
ATOM 903 C C . TYR A 1 113 ? 7.954 71.577 -3.518 1.00 34.53 781 TYR A C 1
ATOM 904 O O . TYR A 1 113 ? 8.729 70.626 -3.428 1.00 34.61 781 TYR A O 1
ATOM 913 N N . SER A 1 114 ? 8.152 72.726 -2.877 1.00 34.42 782 SER A N 1
ATOM 914 C CA . SER A 1 114 ? 9.336 72.885 -2.045 1.00 33.97 782 SER A CA 1
ATOM 915 C C . SER A 1 114 ? 9.367 71.859 -0.928 1.00 33.44 782 SER A C 1
ATOM 916 O O . SER A 1 114 ? 10.391 71.223 -0.693 1.00 33.05 782 SER A O 1
ATOM 919 N N . GLN A 1 115 ? 8.234 71.684 -0.258 1.00 31.86 783 GLN A N 1
ATOM 920 C CA . GLN A 1 115 ? 8.126 70.717 0.823 1.00 30.19 783 GLN A CA 1
ATOM 921 C C . GLN A 1 115 ? 8.457 69.331 0.280 1.00 29.57 783 GLN A C 1
ATOM 922 O O . GLN A 1 115 ? 9.196 68.580 0.899 1.00 29.26 783 GLN A O 1
ATOM 928 N N . CYS A 1 116 ? 7.906 69.003 -0.885 1.00 29.67 784 CYS A N 1
ATOM 929 C CA . CYS A 1 116 ? 8.152 67.716 -1.511 1.00 27.91 784 CYS A CA 1
ATOM 930 C C . CYS A 1 116 ? 9.625 67.474 -1.821 1.00 27.76 784 CYS A C 1
ATOM 931 O O . CYS A 1 116 ? 10.114 66.359 -1.667 1.00 30.35 784 CYS A O 1
ATOM 934 N N . VAL A 1 117 ? 10.338 68.496 -2.277 1.00 29.22 785 VAL A N 1
ATOM 935 C CA . VAL A 1 117 ? 11.754 68.310 -2.593 1.00 30.94 785 VAL A CA 1
ATOM 936 C C . VAL A 1 117 ? 12.467 68.046 -1.281 1.00 31.84 785 VAL A C 1
ATOM 937 O O . VAL A 1 117 ? 13.461 67.317 -1.215 1.00 33.47 785 VAL A O 1
ATOM 941 N N . ARG A 1 118 ? 11.947 68.662 -0.232 1.00 32.86 786 ARG A N 1
ATOM 942 C CA . ARG A 1 118 ? 12.511 68.505 1.093 1.00 35.25 786 ARG A CA 1
ATOM 943 C C . ARG A 1 118 ? 12.442 67.007 1.420 1.00 33.77 786 ARG A C 1
ATOM 944 O O . ARG A 1 118 ? 13.426 66.398 1.835 1.00 33.67 786 ARG A O 1
ATOM 952 N N . MET A 1 119 ? 11.275 66.416 1.183 1.00 32.07 787 MET A N 1
ATOM 953 C CA . MET A 1 119 ? 11.038 65.001 1.466 1.00 31.28 787 MET A CA 1
ATOM 954 C C . MET 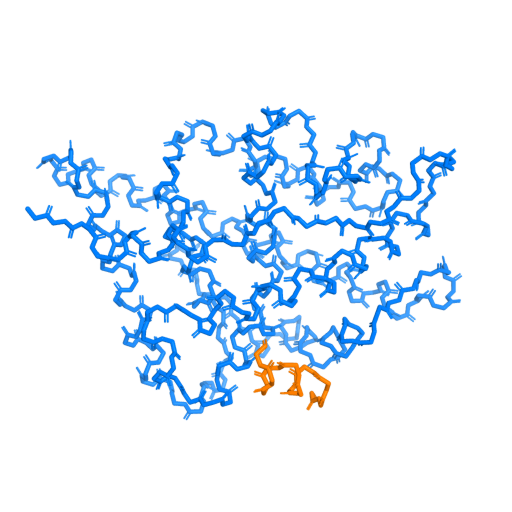A 1 119 ? 11.815 64.049 0.571 1.00 30.09 787 MET A C 1
ATOM 955 O O . MET A 1 119 ? 12.059 62.895 0.931 1.00 29.48 787 MET A O 1
ATOM 960 N N . ARG A 1 120 ? 12.185 64.537 -0.604 1.00 30.22 788 ARG A N 1
ATOM 961 C CA . ARG A 1 120 ? 12.950 63.738 -1.543 1.00 31.95 788 ARG A CA 1
ATOM 962 C C . ARG A 1 120 ? 14.385 63.697 -1.018 1.00 30.12 788 ARG A C 1
ATOM 963 O O . ARG A 1 120 ? 15.069 62.667 -1.082 1.00 27.96 788 ARG A O 1
ATOM 971 N N . HIS A 1 121 ? 14.832 64.826 -0.487 1.00 29.59 789 HIS A N 1
ATOM 972 C CA . HIS A 1 121 ? 16.166 64.908 0.062 1.00 31.53 789 HIS A CA 1
ATOM 973 C C . HIS A 1 121 ? 16.251 63.967 1.250 1.00 31.94 789 HIS A C 1
ATOM 974 O O . HIS A 1 121 ? 17.270 63.318 1.473 1.00 32.00 789 HIS A O 1
ATOM 981 N N . LEU A 1 122 ? 15.164 63.908 2.011 1.00 32.21 790 LEU A N 1
ATOM 982 C CA . LEU A 1 122 ? 15.068 63.053 3.188 1.00 31.72 790 LEU A CA 1
ATOM 983 C C . LEU A 1 122 ? 15.155 61.596 2.767 1.00 33.34 790 LEU A C 1
ATOM 984 O O . LEU A 1 122 ? 15.783 60.767 3.433 1.00 33.23 790 LEU A O 1
ATOM 989 N N . SER A 1 123 ? 14.493 61.302 1.655 1.00 34.62 791 SER A N 1
ATOM 990 C CA . SER A 1 123 ? 14.457 59.967 1.083 1.00 34.89 791 SER A CA 1
ATOM 991 C C . SER A 1 123 ? 15.867 59.551 0.681 1.00 34.60 791 SER A C 1
ATOM 992 O O . SER A 1 123 ? 16.287 58.420 0.913 1.00 34.94 791 SER A O 1
ATOM 995 N N . GLN A 1 124 ? 16.589 60.477 0.069 1.00 34.01 792 GLN A N 1
ATOM 996 C CA . GLN A 1 124 ? 17.943 60.215 -0.371 1.00 34.50 792 GLN A CA 1
ATOM 997 C C . GLN A 1 124 ? 18.876 59.994 0.805 1.00 35.31 792 GLN A C 1
ATOM 998 O O . GLN A 1 124 ? 19.893 59.322 0.672 1.00 36.71 792 GLN A O 1
ATOM 1004 N N . GLU A 1 125 ? 18.528 60.571 1.950 1.00 34.61 793 GLU A N 1
ATOM 1005 C CA . GLU A 1 125 ? 19.332 60.454 3.166 1.00 33.99 793 GLU A CA 1
ATOM 1006 C C . GLU A 1 125 ? 19.468 58.994 3.603 1.00 32.88 793 GLU A C 1
ATOM 1007 O O . GLU A 1 125 ? 20.508 58.571 4.107 1.00 31.25 793 GLU A O 1
ATOM 1013 N N . PHE A 1 126 ? 18.399 58.232 3.417 1.00 31.04 794 PHE A N 1
ATOM 1014 C CA . PHE A 1 126 ? 18.408 56.830 3.773 1.00 30.34 794 PHE A CA 1
ATOM 1015 C C . PHE A 1 126 ? 19.481 56.128 2.952 1.00 29.74 794 PHE A C 1
ATOM 1016 O O . PHE A 1 126 ? 20.049 55.114 3.371 1.00 29.12 794 PHE A O 1
ATOM 1024 N N . GLY A 1 127 ? 19.748 56.677 1.774 1.00 29.98 795 GLY A N 1
ATOM 1025 C CA . GLY A 1 127 ? 20.758 56.107 0.910 1.00 28.55 795 GLY A CA 1
ATOM 1026 C C . GLY A 1 127 ? 22.149 56.556 1.311 1.00 27.45 795 GLY A C 1
ATOM 1027 O O . GLY A 1 127 ? 22.965 55.746 1.725 1.00 26.47 795 GLY A O 1
ATOM 1028 N N . TRP A 1 128 ? 22.409 57.853 1.211 1.00 29.21 796 TRP A N 1
ATOM 1029 C CA . TRP A 1 128 ? 23.714 58.400 1.538 1.00 31.89 796 TRP A CA 1
ATOM 1030 C C . TRP A 1 128 ? 24.192 57.998 2.937 1.00 32.29 796 TRP A C 1
ATOM 1031 O O . TRP A 1 128 ? 25.382 57.744 3.155 1.00 32.65 796 TRP A O 1
ATOM 1042 N N . LEU A 1 129 ? 23.254 57.932 3.876 1.00 31.80 797 LEU A N 1
ATOM 1043 C CA . LEU A 1 129 ? 23.568 57.562 5.246 1.00 31.29 797 LEU A CA 1
ATOM 1044 C C . LEU A 1 129 ? 23.574 56.047 5.466 1.00 32.24 797 LEU A C 1
ATOM 1045 O O . LEU A 1 129 ? 23.982 55.575 6.525 1.00 33.65 797 LEU A O 1
ATOM 1050 N N . GLN A 1 130 ? 23.148 55.289 4.461 1.00 32.10 798 GLN A N 1
ATOM 1051 C CA . GLN A 1 130 ? 23.103 53.838 4.572 1.00 32.35 798 GLN A CA 1
ATOM 1052 C C . GLN A 1 130 ? 22.349 53.460 5.837 1.00 32.81 798 GLN A C 1
ATOM 1053 O O . GLN A 1 130 ? 22.904 52.841 6.746 1.00 34.17 798 GLN A O 1
ATOM 1059 N N . ILE A 1 131 ? 21.083 53.851 5.892 1.00 32.57 799 ILE A N 1
ATOM 1060 C CA . ILE A 1 131 ? 20.226 53.564 7.033 1.00 31.71 799 ILE A CA 1
ATOM 1061 C C . ILE A 1 131 ? 19.717 52.123 6.931 1.00 32.63 799 ILE A C 1
ATOM 1062 O O . ILE A 1 131 ? 18.960 51.806 6.020 1.00 33.90 799 ILE A O 1
ATOM 1067 N N . THR A 1 132 ? 20.143 51.251 7.847 1.00 32.55 800 THR A N 1
ATOM 1068 C CA . THR A 1 132 ? 19.708 49.854 7.821 1.00 31.34 800 THR A CA 1
ATOM 1069 C C . THR A 1 132 ? 18.218 49.775 8.171 1.00 31.41 800 THR A C 1
ATOM 1070 O O . THR A 1 132 ? 17.671 50.694 8.805 1.00 33.09 800 THR A O 1
ATOM 1074 N N . PRO A 1 133 ? 17.539 48.686 7.746 1.00 29.72 801 PRO A N 1
ATOM 1075 C CA . PRO A 1 133 ? 16.107 48.461 7.995 1.00 29.21 801 PRO A CA 1
ATOM 1076 C C . PRO A 1 133 ? 15.761 48.510 9.474 1.00 30.32 801 PRO A C 1
ATOM 1077 O O . PRO A 1 133 ? 14.634 48.851 9.861 1.00 30.00 801 PRO A O 1
ATOM 1081 N N . GLN A 1 134 ? 16.747 48.151 10.293 1.00 30.99 802 GLN A N 1
ATOM 1082 C CA . GLN A 1 134 ? 16.590 48.118 11.739 1.00 30.74 802 GLN A CA 1
ATOM 1083 C C . GLN A 1 134 ? 16.715 49.501 12.335 1.00 30.70 802 GLN A C 1
ATOM 1084 O O . GLN A 1 134 ? 15.965 49.861 13.248 1.00 29.83 802 GLN A O 1
ATOM 1090 N N . GLU A 1 135 ? 17.670 50.276 11.825 1.00 30.71 803 GLU A N 1
ATOM 1091 C CA . GLU A 1 135 ? 17.862 51.637 12.319 1.00 30.67 803 GLU A CA 1
ATOM 1092 C C . GLU A 1 135 ? 16.604 52.437 11.987 1.00 28.05 803 GLU A C 1
ATOM 1093 O O . GLU A 1 135 ? 16.155 53.254 12.783 1.00 29.33 803 GLU A O 1
ATOM 1099 N N . PHE A 1 136 ? 16.029 52.177 10.818 1.00 25.96 804 PHE A N 1
ATOM 1100 C CA . PHE A 1 136 ? 14.819 52.868 10.404 1.00 26.51 804 PHE A CA 1
ATOM 1101 C C . PHE A 1 136 ? 13.693 52.602 11.397 1.00 25.98 804 PHE A C 1
ATOM 1102 O O . PHE A 1 136 ? 13.082 53.528 11.935 1.00 25.80 804 PHE A O 1
ATOM 1110 N N . LEU A 1 137 ? 13.411 51.332 11.640 1.00 26.61 805 LEU A N 1
ATOM 1111 C CA . LEU A 1 137 ? 12.335 50.977 12.557 1.00 28.99 805 LEU A CA 1
ATOM 1112 C C . LEU A 1 137 ? 12.437 51.677 13.905 1.00 29.38 805 LEU A C 1
ATOM 1113 O O . LEU A 1 137 ? 11.456 52.225 14.395 1.00 30.18 805 LEU A O 1
ATOM 1118 N N . CYS A 1 138 ? 13.623 51.654 14.501 1.00 29.85 806 CYS A N 1
ATOM 1119 C CA . CYS A 1 138 ? 13.838 52.290 15.792 1.00 29.83 806 CYS A CA 1
ATOM 1120 C C . CYS A 1 138 ? 13.678 53.820 15.695 1.00 28.94 806 CYS A C 1
ATOM 1121 O O . CYS A 1 138 ? 13.103 54.453 16.588 1.00 27.39 806 CYS A O 1
ATOM 1124 N N . MET A 1 139 ? 14.192 54.411 14.614 1.00 28.02 807 MET A N 1
ATOM 1125 C CA . MET A 1 139 ? 14.073 55.853 14.404 1.00 25.03 807 MET A CA 1
ATOM 1126 C C . MET A 1 139 ? 12.607 56.227 14.321 1.00 25.14 807 MET A C 1
ATOM 1127 O O . MET A 1 139 ? 12.177 57.204 14.928 1.00 25.10 807 MET A O 1
ATOM 1132 N N . LYS A 1 140 ? 11.825 55.454 13.580 1.00 24.65 808 LYS A N 1
ATOM 1133 C CA . LYS A 1 140 ? 10.421 55.795 13.485 1.00 26.68 808 LYS A CA 1
ATOM 1134 C C . LYS A 1 140 ? 9.737 55.721 14.837 1.00 27.56 808 LYS A C 1
ATOM 1135 O O . LYS A 1 140 ? 8.998 56.626 15.200 1.00 26.85 808 LYS A O 1
ATOM 1141 N N . ALA A 1 141 ? 9.974 54.649 15.586 1.00 30.44 809 ALA A N 1
ATOM 1142 C CA . ALA A 1 141 ? 9.348 54.526 16.895 1.00 32.61 809 ALA A CA 1
ATOM 1143 C C . ALA A 1 141 ? 9.668 55.751 17.748 1.00 34.30 809 ALA A C 1
ATOM 1144 O O . ALA A 1 141 ? 8.812 56.263 18.469 1.00 34.88 809 ALA A O 1
ATOM 1146 N N . LEU A 1 142 ? 10.901 56.232 17.648 1.00 34.88 810 LEU A N 1
ATOM 1147 C CA . LEU A 1 142 ? 11.335 57.385 18.428 1.00 36.13 810 LEU A CA 1
ATOM 1148 C C . LEU A 1 142 ? 10.564 58.680 18.111 1.00 36.26 810 LEU A C 1
ATOM 1149 O O . LEU A 1 142 ? 10.274 59.466 19.013 1.00 36.78 810 LEU A O 1
ATOM 1154 N N . LEU A 1 143 ? 10.230 58.890 16.836 1.00 36.68 811 LEU A N 1
ATOM 1155 C CA . LEU A 1 143 ? 9.489 60.077 16.401 1.00 34.61 811 LEU A CA 1
ATOM 1156 C C . LEU A 1 143 ? 8.118 60.217 17.051 1.00 34.75 811 LEU A C 1
ATOM 1157 O O . LEU A 1 143 ? 7.486 61.271 16.968 1.00 36.29 811 LEU A O 1
ATOM 1162 N N . LEU A 1 144 ? 7.640 59.151 17.671 1.00 33.47 812 LEU A N 1
ATOM 1163 C CA . LEU A 1 144 ? 6.351 59.223 18.319 1.00 32.15 812 LEU A CA 1
ATOM 1164 C C . LEU A 1 144 ? 6.543 59.903 19.673 1.00 30.75 812 LEU A C 1
ATOM 1165 O O . LEU A 1 144 ? 5.610 60.474 20.237 1.00 30.78 812 LEU A O 1
ATOM 1170 N N . PHE A 1 145 ? 7.777 59.870 20.164 1.00 30.01 813 PHE A N 1
ATOM 1171 C CA . PHE A 1 145 ? 8.135 60.465 21.452 1.00 31.58 813 PHE A CA 1
ATOM 1172 C C . PHE A 1 145 ? 9.026 61.682 21.260 1.00 33.00 813 PHE A C 1
ATOM 1173 O O . PHE A 1 145 ? 9.900 61.962 22.094 1.00 33.30 813 PHE A O 1
ATOM 1181 N N . SER A 1 146 ? 8.794 62.406 20.166 1.00 35.55 814 SER A N 1
ATOM 1182 C CA . SER A 1 146 ? 9.598 63.580 19.820 1.00 35.71 814 SER A CA 1
ATOM 1183 C C . SER A 1 146 ? 8.896 64.934 19.834 1.00 36.01 814 SER A C 1
ATOM 1184 O O . SER A 1 146 ? 9.530 65.943 19.547 1.00 35.74 814 SER A O 1
ATOM 1187 N N . ILE A 1 147 ? 7.611 64.977 20.170 1.00 37.21 815 ILE A N 1
ATOM 1188 C CA . ILE A 1 147 ? 6.929 66.261 20.209 1.00 39.37 815 ILE A CA 1
ATOM 1189 C C . ILE A 1 147 ? 5.975 66.387 21.401 1.00 41.55 815 ILE A C 1
ATOM 1190 O O . ILE A 1 147 ? 4.886 65.805 21.407 1.00 42.58 815 ILE A O 1
ATOM 1195 N N . ILE A 1 148 ? 6.394 67.167 22.401 1.00 42.56 816 ILE A N 1
ATOM 1196 C CA . ILE A 1 148 ? 5.618 67.364 23.629 1.00 42.47 816 ILE A CA 1
ATOM 1197 C C . ILE A 1 148 ? 5.075 68.776 23.874 1.00 42.40 816 ILE A C 1
ATOM 1198 O O . ILE A 1 148 ? 5.676 69.777 23.459 1.00 41.94 816 ILE A O 1
ATOM 1203 N N . PRO A 1 149 ? 3.929 68.871 24.575 1.00 41.78 817 PRO A N 1
ATOM 1204 C CA . PRO A 1 149 ? 3.319 70.163 24.876 1.00 42.43 817 PRO A CA 1
ATOM 1205 C C . PRO A 1 149 ? 4.102 70.867 25.976 1.00 43.63 817 PRO A C 1
ATOM 1206 O O . PRO A 1 149 ? 4.527 70.231 26.945 1.00 43.57 817 PRO A O 1
ATOM 1210 N N . VAL A 1 150 ? 4.277 72.179 25.828 1.00 43.97 818 VAL A N 1
ATOM 1211 C CA . VAL A 1 150 ? 5.009 72.984 26.804 1.00 43.69 818 VAL A CA 1
ATOM 1212 C C . VAL A 1 150 ? 4.416 72.871 28.218 1.00 44.01 818 VAL A C 1
ATOM 1213 O O . VAL A 1 150 ? 5.155 72.859 29.198 1.00 42.43 818 VAL A O 1
ATOM 1217 N N . ASP A 1 151 ? 3.091 72.769 28.320 1.00 45.44 819 ASP A N 1
ATOM 1218 C CA . ASP A 1 151 ? 2.437 72.647 29.623 1.00 46.35 819 ASP A CA 1
ATOM 1219 C C . ASP A 1 151 ? 2.678 71.262 30.225 1.00 45.36 819 ASP A C 1
ATOM 1220 O O . ASP A 1 151 ? 2.206 70.958 31.323 1.00 44.87 819 ASP A O 1
ATOM 1225 N N . GLY A 1 152 ? 3.409 70.426 29.496 1.00 43.56 820 GLY A N 1
ATOM 1226 C CA . GLY A 1 152 ? 3.696 69.090 29.977 1.00 41.19 820 GLY A CA 1
ATOM 1227 C C . GLY A 1 152 ? 2.553 68.118 29.762 1.00 40.21 820 GLY A C 1
ATOM 1228 O O . GLY A 1 152 ? 1.412 68.519 29.536 1.00 39.44 820 GLY A O 1
ATOM 1229 N N . LEU A 1 153 ? 2.868 66.829 29.840 1.00 40.11 821 LEU A N 1
ATOM 1230 C CA . LEU A 1 153 ? 1.884 65.770 29.650 1.00 40.72 821 LEU A CA 1
ATOM 1231 C C . LEU A 1 153 ? 1.159 65.443 30.948 1.00 41.95 821 LEU A C 1
ATOM 1232 O O . LEU A 1 153 ? 1.569 65.887 32.021 1.00 44.12 821 LEU A O 1
ATOM 1237 N N . LYS A 1 154 ? 0.078 64.671 30.850 1.00 42.06 822 LYS A N 1
ATOM 1238 C CA . LYS A 1 154 ? -0.685 64.275 32.032 1.00 42.72 822 LYS A CA 1
ATOM 1239 C C . LYS A 1 154 ? 0.293 63.649 33.014 1.00 42.27 822 LYS A C 1
ATOM 1240 O O . LYS A 1 154 ? 0.281 63.961 34.203 1.00 43.00 822 LYS A O 1
ATOM 1246 N N . ASN A 1 155 ? 1.131 62.756 32.494 1.00 40.87 823 ASN A N 1
ATOM 1247 C CA . ASN A 1 155 ? 2.150 62.084 33.288 1.00 40.71 823 ASN A CA 1
ATOM 1248 C C . ASN A 1 155 ? 3.473 62.180 32.540 1.00 39.03 823 ASN A C 1
ATOM 1249 O O . ASN A 1 155 ? 3.929 61.228 31.913 1.00 39.19 823 ASN A O 1
ATOM 1254 N N . GLN A 1 156 ? 4.082 63.350 32.617 1.00 38.90 824 GLN A N 1
ATOM 1255 C CA . GLN A 1 156 ? 5.334 63.616 31.943 1.00 38.20 824 GLN A CA 1
ATOM 1256 C C . GLN A 1 156 ? 6.470 62.671 32.340 1.00 38.42 824 GLN A C 1
ATOM 1257 O O . GLN A 1 156 ? 7.377 62.436 31.549 1.00 37.66 824 GLN A O 1
ATOM 1263 N N . LYS A 1 157 ? 6.424 62.119 33.549 1.00 40.19 825 LYS A N 1
ATOM 1264 C CA . LYS A 1 157 ? 7.484 61.222 34.002 1.00 41.32 825 LYS A CA 1
ATOM 1265 C C . LYS A 1 157 ? 7.558 59.938 33.190 1.00 41.05 825 LYS A C 1
ATOM 1266 O O . LYS A 1 157 ? 8.641 59.517 32.795 1.00 41.22 825 LYS A O 1
ATOM 1272 N N . PHE A 1 158 ? 6.411 59.304 32.962 1.00 40.93 826 PHE A N 1
ATOM 1273 C CA . PHE A 1 158 ? 6.363 58.061 32.189 1.00 40.73 826 PHE A CA 1
ATOM 1274 C C . PHE A 1 158 ? 6.946 58.234 30.802 1.00 39.11 826 PHE A C 1
ATOM 1275 O O . PHE A 1 158 ? 7.766 57.430 30.358 1.00 39.83 826 PHE A O 1
ATOM 1283 N N . PHE A 1 159 ? 6.497 59.279 30.119 1.00 37.63 827 PHE A N 1
ATOM 1284 C CA . PHE A 1 159 ? 6.955 59.588 28.778 1.00 35.49 827 PHE A CA 1
ATOM 1285 C C . PHE A 1 159 ? 8.471 59.714 28.733 1.00 35.56 827 PHE A C 1
ATOM 1286 O O . PHE A 1 159 ? 9.126 59.108 27.883 1.00 35.33 827 PHE A O 1
ATOM 1294 N N . ASP A 1 160 ? 9.029 60.510 29.639 1.00 36.48 828 ASP A N 1
ATOM 1295 C CA . ASP A 1 160 ? 10.478 60.692 29.688 1.00 36.25 828 ASP A CA 1
ATOM 1296 C C . ASP A 1 160 ? 11.169 59.329 29.806 1.00 35.82 828 ASP A C 1
ATOM 1297 O O . ASP A 1 160 ? 12.132 59.063 29.089 1.00 34.09 828 ASP A O 1
ATOM 1302 N N . GLU A 1 161 ? 10.662 58.474 30.696 1.00 36.37 829 GLU A N 1
ATOM 1303 C CA . GLU A 1 161 ? 11.210 57.133 30.910 1.00 38.63 829 GLU A CA 1
ATOM 1304 C C . GLU A 1 161 ? 11.159 56.281 29.641 1.00 38.23 829 GLU A C 1
ATOM 1305 O O . GLU A 1 161 ? 12.162 55.692 29.228 1.00 37.85 829 GLU A O 1
ATOM 1311 N N . LEU A 1 162 ? 9.983 56.229 29.027 1.00 35.99 830 LEU A N 1
ATOM 1312 C CA . LEU A 1 162 ? 9.772 55.460 27.810 1.00 33.43 830 LEU A CA 1
ATOM 1313 C C . LEU A 1 162 ? 10.709 55.929 26.705 1.00 34.27 830 LEU A C 1
ATOM 1314 O O . LEU A 1 162 ? 11.460 55.131 26.136 1.00 34.27 830 LEU A O 1
ATOM 1319 N N . ARG A 1 163 ? 10.657 57.229 26.416 1.00 35.20 831 ARG A N 1
ATOM 1320 C CA . ARG A 1 163 ? 11.503 57.846 25.397 1.00 35.52 831 ARG A CA 1
ATOM 1321 C C . ARG A 1 163 ? 12.951 57.463 25.640 1.00 36.84 831 ARG A C 1
ATOM 1322 O O . ARG A 1 163 ? 13.677 57.111 24.713 1.00 38.17 831 ARG A O 1
ATOM 1330 N N . MET A 1 164 ? 13.367 57.539 26.897 1.00 39.68 832 MET A N 1
ATOM 1331 C CA . MET A 1 164 ? 14.733 57.211 27.261 1.00 41.10 832 MET A CA 1
ATOM 1332 C C . MET A 1 164 ? 15.111 55.804 26.853 1.00 39.85 832 MET A C 1
ATOM 1333 O O . MET A 1 164 ? 16.195 55.570 26.320 1.00 38.90 832 MET A O 1
ATOM 1338 N N . ASN A 1 165 ? 14.208 54.868 27.120 1.00 37.98 833 ASN A N 1
ATOM 1339 C CA . ASN A 1 165 ? 14.439 53.475 26.789 1.00 37.01 833 ASN A CA 1
ATOM 1340 C C . ASN A 1 165 ? 14.627 53.267 25.293 1.00 35.54 833 ASN A C 1
ATOM 1341 O O . ASN A 1 165 ? 15.497 52.505 24.885 1.00 35.59 833 ASN A O 1
ATOM 1346 N N . TYR A 1 166 ? 13.822 53.946 24.479 1.00 34.56 834 TYR A N 1
ATOM 1347 C CA . TYR A 1 166 ? 13.946 53.815 23.037 1.00 32.21 834 TYR A CA 1
ATOM 1348 C C . TYR A 1 166 ? 15.270 54.356 22.547 1.00 32.26 834 TYR A C 1
ATOM 1349 O O . TYR A 1 166 ? 15.807 53.876 21.551 1.00 31.65 834 TYR A O 1
ATOM 1358 N N . ILE A 1 167 ? 15.801 55.357 23.239 1.00 33.02 835 ILE A N 1
ATOM 1359 C CA . ILE A 1 167 ? 17.087 55.919 22.851 1.00 33.86 835 ILE A CA 1
ATOM 1360 C C . ILE A 1 167 ? 18.156 54.898 23.245 1.00 34.03 835 ILE A C 1
ATOM 1361 O O . ILE A 1 167 ? 19.167 54.737 22.562 1.00 32.16 835 ILE A O 1
ATOM 1366 N N . LYS A 1 168 ? 17.904 54.204 24.352 1.00 34.72 836 LYS A N 1
ATOM 1367 C CA . LYS A 1 168 ? 18.811 53.173 24.840 1.00 37.00 836 LYS A CA 1
ATOM 1368 C C . LYS A 1 168 ? 18.865 52.039 23.799 1.00 37.31 836 LYS A C 1
ATOM 1369 O O . LYS A 1 168 ? 19.934 51.508 23.488 1.00 37.33 836 LYS A O 1
ATOM 1375 N N . GLU A 1 169 ? 17.711 51.672 23.251 1.00 36.60 837 GLU A N 1
ATOM 1376 C CA . GLU A 1 169 ? 17.672 50.615 22.249 1.00 36.48 837 GLU A CA 1
ATOM 1377 C C . GLU A 1 169 ? 18.385 51.028 20.962 1.00 35.74 837 GLU A C 1
ATOM 1378 O O . GLU A 1 169 ? 18.999 50.202 20.282 1.00 35.65 837 GLU A O 1
ATOM 1384 N N . LEU A 1 170 ? 18.295 52.310 20.624 1.00 34.61 838 LEU A N 1
ATOM 1385 C CA . LEU A 1 170 ? 18.944 52.830 19.422 1.00 33.26 838 LEU A CA 1
ATOM 1386 C C . LEU A 1 170 ? 20.459 52.810 19.609 1.00 34.59 838 LEU A C 1
ATOM 1387 O O . LEU A 1 170 ? 21.209 52.751 18.640 1.00 32.52 838 LEU A O 1
ATOM 1392 N N . ASP A 1 171 ? 20.898 52.881 20.863 1.00 36.77 839 ASP A N 1
ATOM 1393 C CA . ASP A 1 171 ? 22.315 52.832 21.161 1.00 39.33 839 ASP A CA 1
ATOM 1394 C C . ASP A 1 171 ? 22.782 51.407 20.968 1.00 40.68 839 ASP A C 1
ATOM 1395 O O . ASP A 1 171 ? 23.924 51.167 20.585 1.00 41.29 839 ASP A O 1
ATOM 1400 N N . ARG A 1 172 ? 21.907 50.457 21.274 1.00 41.93 840 ARG A N 1
ATOM 1401 C CA . ARG A 1 172 ? 22.259 49.056 21.128 1.00 43.96 840 ARG A CA 1
ATOM 1402 C C . ARG A 1 172 ? 22.375 48.701 19.656 1.00 43.69 840 ARG A C 1
ATOM 1403 O O . ARG A 1 172 ? 23.304 48.012 19.252 1.00 43.98 840 ARG A O 1
ATOM 1411 N N . ILE A 1 173 ? 21.434 49.180 18.853 1.00 43.85 841 ILE A N 1
ATOM 1412 C CA . ILE A 1 173 ? 21.453 48.901 17.428 1.00 43.91 841 ILE A CA 1
ATOM 1413 C C . ILE A 1 173 ? 22.752 49.375 16.795 1.00 45.32 841 ILE A C 1
ATOM 1414 O O . ILE A 1 173 ? 23.355 48.671 15.986 1.00 45.76 841 ILE A O 1
ATOM 1419 N N . ILE A 1 174 ? 23.173 50.574 17.180 1.00 46.32 842 ILE A N 1
ATOM 1420 C CA . ILE A 1 174 ? 24.395 51.183 16.677 1.00 47.31 842 ILE A CA 1
ATOM 1421 C C . ILE A 1 174 ? 25.621 50.473 17.226 1.00 49.77 842 ILE A C 1
ATOM 1422 O O . ILE A 1 174 ? 26.622 50.325 16.533 1.00 50.71 842 ILE A O 1
ATOM 1427 N N . ALA A 1 175 ? 25.531 50.041 18.478 1.00 51.68 843 ALA A N 1
ATOM 1428 C CA . ALA A 1 175 ? 26.624 49.353 19.147 1.00 54.10 843 ALA A CA 1
ATOM 1429 C C . ALA A 1 175 ? 26.912 47.999 18.514 1.00 56.62 843 ALA A C 1
ATOM 1430 O O . ALA A 1 175 ? 28.039 47.506 18.560 1.00 57.61 843 ALA A O 1
ATOM 1432 N N . CYS A 1 176 ? 25.884 47.406 17.920 1.00 59.17 844 CYS A N 1
ATOM 1433 C CA . CYS A 1 176 ? 25.998 46.107 17.272 1.00 62.34 844 CYS A CA 1
ATOM 1434 C C . CYS A 1 176 ? 26.872 46.185 16.021 1.00 64.00 844 CYS A C 1
ATOM 1435 O O . CYS A 1 176 ? 26.618 46.988 15.122 1.00 63.83 844 CYS A O 1
ATOM 1438 N N . LYS A 1 177 ? 27.897 45.339 15.973 1.00 65.64 845 LYS A N 1
ATOM 1439 C CA . LYS A 1 177 ? 28.833 45.287 14.849 1.00 67.55 845 LYS A CA 1
ATOM 1440 C C . LYS A 1 177 ? 29.853 46.429 14.863 1.00 68.36 845 LYS A C 1
ATOM 1441 O O . LYS A 1 177 ? 30.770 46.470 14.038 1.00 68.38 845 LYS A O 1
ATOM 1447 N N . ARG A 1 178 ? 29.683 47.350 15.809 1.00 68.29 846 ARG A N 1
ATOM 1448 C CA . ARG A 1 178 ? 30.599 48.474 15.972 1.00 68.69 846 ARG A CA 1
ATOM 1449 C C . ARG A 1 178 ? 31.268 48.290 17.321 1.00 70.59 846 ARG A C 1
ATOM 1450 O O . ARG A 1 178 ? 30.605 48.253 18.357 1.00 70.43 846 ARG A O 1
ATOM 1458 N N . LYS A 1 179 ? 32.590 48.160 17.294 1.00 73.14 847 LYS A N 1
ATOM 1459 C CA . LYS A 1 179 ? 33.370 47.946 18.505 1.00 75.41 847 LYS A CA 1
ATOM 1460 C C . LYS A 1 179 ? 34.001 49.233 19.045 1.00 76.30 847 LYS A C 1
ATOM 1461 O O . LYS A 1 179 ? 34.282 49.342 20.239 1.00 76.39 847 LYS A O 1
ATOM 1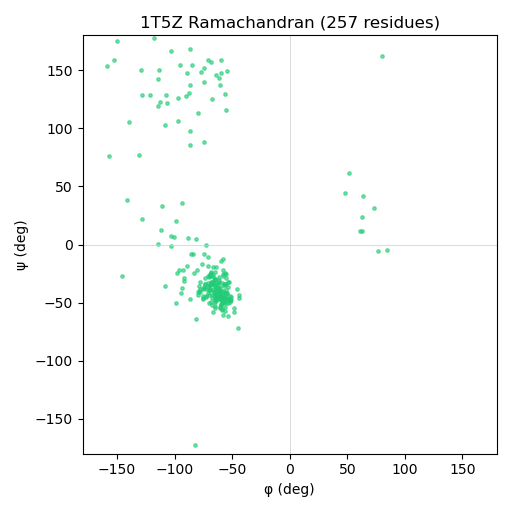467 N N . ASN A 1 180 ? 34.214 50.205 18.165 1.00 77.30 848 ASN A N 1
ATOM 1468 C CA . ASN A 1 180 ? 34.801 51.481 18.564 1.00 77.73 848 ASN A CA 1
ATOM 1469 C C . ASN A 1 180 ? 33.709 52.480 18.968 1.00 77.14 848 ASN A C 1
ATOM 1470 O O . ASN A 1 180 ? 32.757 52.717 18.222 1.00 77.03 848 ASN A O 1
ATOM 1475 N N . PRO A 1 181 ? 33.841 53.081 20.164 1.00 76.04 849 PRO A N 1
ATOM 1476 C CA . PRO A 1 181 ? 32.869 54.051 20.678 1.00 74.60 849 PRO A CA 1
ATOM 1477 C C . PRO A 1 181 ? 32.817 55.356 19.884 1.00 73.52 849 PRO A C 1
ATOM 1478 O O . PRO A 1 181 ? 31.835 56.096 19.969 1.00 74.13 849 PRO A O 1
ATOM 1482 N N . THR A 1 182 ? 33.874 55.631 19.119 1.00 71.35 850 THR A N 1
ATOM 1483 C CA . THR A 1 182 ? 33.947 56.842 18.298 1.00 67.89 850 THR A CA 1
ATOM 1484 C C . THR A 1 182 ? 33.000 56.713 17.105 1.00 66.16 850 THR A C 1
ATOM 1485 O O . THR A 1 182 ? 32.271 57.653 16.777 1.00 65.23 850 THR A O 1
ATOM 1489 N N . SER A 1 183 ? 33.012 55.547 16.462 1.00 64.34 851 SER A N 1
ATOM 1490 C CA . SER A 1 183 ? 32.133 55.308 15.325 1.00 62.69 851 SER A CA 1
ATOM 1491 C C . SER A 1 183 ? 30.701 55.200 15.847 1.00 60.67 851 SER A C 1
ATOM 1492 O O . SER A 1 183 ? 29.746 55.507 15.135 1.00 60.23 851 SER A O 1
ATOM 1495 N N . CYS A 1 184 ? 30.553 54.763 17.094 1.00 58.71 852 CYS A N 1
ATOM 1496 C CA . CYS A 1 184 ? 29.229 54.663 17.690 1.00 57.36 852 CYS A CA 1
ATOM 1497 C C . CYS A 1 184 ? 28.693 56.079 17.873 1.00 55.73 852 CYS A C 1
ATOM 1498 O O . CYS A 1 184 ? 27.542 56.366 17.540 1.00 55.42 852 CYS A O 1
ATOM 1501 N N . SER A 1 185 ? 29.536 56.963 18.402 1.00 54.29 853 SER A N 1
ATOM 1502 C CA . SER A 1 185 ? 29.152 58.358 18.620 1.00 52.93 853 SER A CA 1
ATOM 1503 C C . SER A 1 185 ? 28.875 59.048 17.291 1.00 50.78 853 SER A C 1
ATOM 1504 O O . SER A 1 185 ? 27.878 59.753 17.136 1.00 51.33 853 SER A O 1
ATOM 1507 N N . ARG A 1 186 ? 29.783 58.837 16.343 1.00 47.32 854 ARG A N 1
ATOM 1508 C CA . ARG A 1 186 ? 29.690 59.423 15.013 1.00 44.62 854 ARG A CA 1
ATOM 1509 C C . ARG A 1 186 ? 28.394 59.020 14.304 1.00 42.02 854 ARG A C 1
ATOM 1510 O O . ARG A 1 186 ? 27.827 59.796 13.533 1.00 40.61 854 ARG A O 1
ATOM 1518 N N . ARG A 1 187 ? 27.925 57.808 14.583 1.00 38.93 855 ARG A N 1
ATOM 1519 C CA . ARG A 1 187 ? 26.706 57.301 13.979 1.00 36.98 855 ARG A CA 1
ATOM 1520 C C . ARG A 1 187 ? 25.477 57.898 14.650 1.00 35.94 855 ARG A C 1
ATOM 1521 O O . ARG A 1 187 ? 24.478 58.201 13.992 1.00 35.73 855 ARG A O 1
ATOM 1529 N N . PHE A 1 188 ? 25.548 58.061 15.965 1.00 36.34 856 PHE A N 1
ATOM 1530 C CA . PHE A 1 188 ? 24.432 58.631 16.710 1.00 35.25 856 PHE A CA 1
ATOM 1531 C C . PHE A 1 188 ? 24.243 60.076 16.248 1.00 36.37 856 PHE A C 1
ATOM 1532 O O . PHE A 1 188 ? 23.123 60.571 16.138 1.00 36.97 856 PHE A O 1
ATOM 1540 N N . TYR A 1 189 ? 25.354 60.742 15.955 1.00 35.31 857 TYR A N 1
ATOM 1541 C CA . TYR A 1 189 ? 25.310 62.115 15.489 1.00 33.75 857 TYR A CA 1
ATOM 1542 C C . TYR A 1 189 ? 24.425 62.172 14.251 1.00 33.46 857 TYR A C 1
ATOM 1543 O O . TYR A 1 189 ? 23.433 62.890 14.222 1.00 34.19 857 TYR A O 1
ATOM 1552 N N . GLN A 1 190 ? 24.789 61.380 13.248 1.00 33.37 858 GLN A N 1
ATOM 1553 C CA . GLN A 1 190 ? 24.082 61.302 11.972 1.00 31.73 858 GLN A CA 1
ATOM 1554 C C . GLN A 1 190 ? 22.601 60.968 12.064 1.00 30.01 858 GLN A C 1
ATOM 1555 O O . GLN A 1 190 ? 21.782 61.547 11.353 1.00 30.25 858 GLN A O 1
ATOM 1561 N N . LEU A 1 191 ? 22.251 60.034 12.935 1.00 29.95 859 LEU A N 1
ATOM 1562 C CA . LEU A 1 191 ? 20.863 59.621 13.048 1.00 30.64 859 LEU A CA 1
ATOM 1563 C C . LEU A 1 191 ? 20.004 60.640 13.750 1.00 31.13 859 LEU A C 1
ATOM 1564 O O . LEU A 1 191 ? 18.842 60.860 13.382 1.00 30.91 859 LEU A O 1
ATOM 1569 N N . THR A 1 192 ? 20.579 61.273 14.760 1.00 31.76 860 THR A N 1
ATOM 1570 C CA . THR A 1 192 ? 19.860 62.295 15.507 1.00 32.26 860 THR A CA 1
ATOM 1571 C C . THR A 1 192 ? 19.654 63.508 14.609 1.00 31.59 860 THR A C 1
ATOM 1572 O O . THR A 1 192 ? 18.578 64.118 14.605 1.00 33.01 860 THR A O 1
ATOM 1576 N N . LYS A 1 193 ? 20.682 63.820 13.820 1.00 29.90 861 LYS A N 1
ATOM 1577 C CA . LYS A 1 193 ? 20.621 64.919 12.865 1.00 29.56 861 LYS A CA 1
ATOM 1578 C C . LYS A 1 193 ? 19.523 64.634 11.838 1.00 29.97 861 LYS A C 1
ATOM 1579 O O . LYS A 1 193 ? 18.739 65.515 11.486 1.00 29.29 861 LYS A O 1
ATOM 1585 N N . LEU A 1 194 ? 19.469 63.396 11.363 1.00 29.38 862 LEU A N 1
ATOM 1586 C CA . LEU A 1 194 ? 18.465 63.024 10.383 1.00 31.63 862 LEU A CA 1
ATOM 1587 C C . LEU A 1 194 ? 17.070 63.135 10.997 1.00 31.91 862 LEU A C 1
ATOM 1588 O O . LEU A 1 194 ? 16.138 63.621 10.361 1.00 31.25 862 LEU A O 1
ATOM 1593 N N . LEU A 1 195 ? 16.939 62.682 12.237 1.00 33.45 863 LEU A N 1
ATOM 1594 C CA . LEU A 1 195 ? 15.670 62.721 12.956 1.00 33.80 863 LEU A CA 1
ATOM 1595 C C . LEU A 1 195 ? 15.169 64.130 13.243 1.00 33.90 863 LEU A C 1
ATOM 1596 O O . LEU A 1 195 ? 13.969 64.346 13.441 1.00 34.60 863 LEU A O 1
ATOM 1601 N N . ASP A 1 196 ? 16.093 65.086 13.278 1.00 33.27 864 ASP A N 1
ATOM 1602 C CA . ASP A 1 196 ? 15.745 66.482 13.533 1.00 30.91 864 ASP A CA 1
ATOM 1603 C C . ASP A 1 196 ? 15.199 67.139 12.281 1.00 30.17 864 ASP A C 1
ATOM 1604 O O . ASP A 1 196 ? 14.218 67.878 12.333 1.00 30.14 864 ASP A O 1
ATOM 1609 N N . SER A 1 197 ? 15.857 66.861 11.160 1.00 29.12 865 SER A N 1
ATOM 1610 C CA . SER A 1 197 ? 15.476 67.407 9.862 1.00 29.21 865 SER A CA 1
ATOM 1611 C C . SER A 1 197 ? 14.049 67.034 9.494 1.00 29.64 865 SER A C 1
ATOM 1612 O O . SER A 1 197 ? 13.485 67.560 8.533 1.00 30.69 865 SER A O 1
ATOM 1615 N N . VAL A 1 198 ? 13.476 66.103 10.240 1.00 29.92 866 VAL A N 1
ATOM 1616 C CA . VAL A 1 198 ? 12.118 65.695 9.971 1.00 29.57 866 VAL A CA 1
ATOM 1617 C C . VAL A 1 198 ? 11.156 66.726 10.526 1.00 29.51 866 VAL A C 1
ATOM 1618 O O . VAL A 1 198 ? 10.097 66.950 9.963 1.00 31.26 866 VAL A O 1
ATOM 1622 N N . GLN A 1 199 ? 11.533 67.367 11.623 1.00 29.69 867 GLN A N 1
ATOM 1623 C CA . GLN A 1 199 ? 10.644 68.321 12.253 1.00 30.91 867 GLN A CA 1
ATOM 1624 C C . GLN A 1 199 ? 10.318 69.568 11.426 1.00 31.84 867 GLN A C 1
ATOM 1625 O O . GLN A 1 199 ? 9.153 69.978 11.351 1.00 31.24 867 GLN A O 1
ATOM 1631 N N . PRO A 1 200 ? 11.332 70.198 10.803 1.00 31.49 868 PRO A N 1
ATOM 1632 C CA . PRO A 1 200 ? 11.120 71.394 9.984 1.00 31.21 868 PRO A CA 1
ATOM 1633 C C . PRO A 1 200 ? 10.135 71.079 8.856 1.00 31.44 868 PRO A C 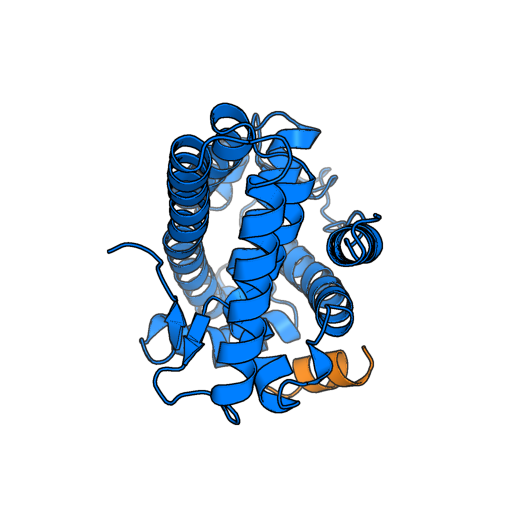1
ATOM 1634 O O . PRO A 1 200 ? 9.261 71.882 8.514 1.00 31.19 868 PRO A O 1
ATOM 1638 N N . ILE A 1 201 ? 10.290 69.891 8.286 1.00 31.93 869 ILE A N 1
ATOM 1639 C CA . ILE A 1 201 ? 9.430 69.443 7.203 1.00 32.02 869 ILE A CA 1
ATOM 1640 C C . ILE A 1 201 ? 8.001 69.291 7.713 1.00 31.98 869 ILE A C 1
ATOM 1641 O O . ILE A 1 201 ? 7.052 69.777 7.097 1.00 31.41 869 ILE A O 1
ATOM 1646 N N . ALA A 1 202 ? 7.864 68.615 8.848 1.00 31.39 870 ALA A N 1
ATOM 1647 C CA . ALA A 1 202 ? 6.566 68.392 9.466 1.00 32.35 870 ALA A CA 1
ATOM 1648 C C . ALA A 1 202 ? 5.871 69.725 9.722 1.00 32.78 870 ALA A C 1
ATOM 1649 O O . ALA A 1 202 ? 4.665 69.871 9.508 1.00 31.48 870 ALA A O 1
ATOM 1651 N N . ARG A 1 203 ? 6.653 70.691 10.188 1.00 33.10 871 ARG A N 1
ATOM 1652 C CA . ARG A 1 203 ? 6.164 72.036 10.476 1.00 33.96 871 ARG A CA 1
ATOM 1653 C C . ARG A 1 203 ? 5.576 72.647 9.197 1.00 34.44 871 ARG A C 1
ATOM 1654 O O . ARG A 1 203 ? 4.410 73.048 9.168 1.00 32.80 871 ARG A O 1
ATOM 1662 N N . GLU A 1 204 ? 6.379 72.705 8.137 1.00 35.38 872 GLU A N 1
ATOM 1663 C CA . GLU A 1 204 ? 5.904 73.256 6.879 1.00 36.69 872 GLU A CA 1
ATOM 1664 C C . GLU A 1 204 ? 4.630 72.560 6.416 1.00 36.10 872 GLU A C 1
ATOM 1665 O O . GLU A 1 204 ? 3.688 73.214 5.966 1.00 37.69 872 GLU A O 1
ATOM 1671 N N . LEU A 1 205 ? 4.592 71.236 6.534 1.00 34.35 873 LEU A N 1
ATOM 1672 C CA . LEU A 1 205 ? 3.415 70.480 6.109 1.00 32.38 873 LEU A CA 1
ATOM 1673 C C . LEU A 1 205 ? 2.226 70.757 7.016 1.00 31.18 873 LEU A C 1
ATOM 1674 O O . LEU A 1 205 ? 1.068 70.733 6.579 1.00 28.03 873 LEU A O 1
ATOM 1679 N N . HIS A 1 206 ? 2.520 71.010 8.285 1.00 31.07 874 HIS A N 1
ATOM 1680 C CA . HIS A 1 206 ? 1.487 71.312 9.262 1.00 32.47 874 HIS A CA 1
ATOM 1681 C C . HIS A 1 206 ? 0.833 72.609 8.866 1.00 33.57 874 HIS A C 1
ATOM 1682 O O . HIS A 1 206 ? -0.394 72.709 8.807 1.00 33.68 874 HIS A O 1
ATOM 1689 N N . GLN A 1 207 ? 1.671 73.605 8.600 1.00 34.13 875 GLN A N 1
ATOM 1690 C CA . GLN A 1 207 ? 1.191 74.922 8.214 1.00 34.66 875 GLN A CA 1
ATOM 1691 C C . GLN A 1 207 ? 0.412 74.865 6.906 1.00 34.62 875 GLN A C 1
ATOM 1692 O O . GLN A 1 207 ? -0.658 75.462 6.785 1.00 33.54 875 GLN A O 1
ATOM 1698 N N . PHE A 1 208 ? 0.955 74.138 5.932 1.00 33.80 876 PHE A N 1
ATOM 1699 C CA . PHE A 1 208 ? 0.315 74.009 4.631 1.00 32.86 876 PHE A CA 1
ATOM 1700 C C . PHE A 1 208 ? -1.045 73.335 4.725 1.00 32.46 876 PHE A C 1
ATOM 1701 O O . PHE A 1 208 ? -2.021 73.789 4.118 1.00 32.60 876 PHE A O 1
ATOM 1709 N N . THR A 1 209 ? -1.119 72.243 5.473 1.00 32.12 877 THR A N 1
ATOM 1710 C CA . THR A 1 209 ? -2.391 71.544 5.586 1.00 32.34 877 THR A CA 1
ATOM 1711 C C . THR A 1 209 ? -3.397 72.407 6.333 1.00 33.07 877 THR A C 1
ATOM 1712 O O . THR A 1 209 ? -4.585 72.443 5.992 1.00 32.43 877 THR A O 1
ATOM 1716 N N . PHE A 1 210 ? -2.910 73.113 7.346 1.00 32.54 878 PHE A N 1
ATOM 1717 C CA . PHE A 1 210 ? -3.772 73.974 8.137 1.00 33.13 878 PHE A CA 1
ATOM 1718 C C . PHE A 1 210 ? -4.510 75.003 7.279 1.00 33.41 878 PHE A C 1
ATOM 1719 O O . PHE A 1 210 ? -5.728 75.187 7.408 1.00 32.68 878 PHE A O 1
ATOM 1727 N N . ASP A 1 211 ? -3.768 75.683 6.411 1.00 32.91 879 ASP A N 1
ATOM 1728 C CA . ASP A 1 211 ? -4.376 76.692 5.557 1.00 35.03 879 ASP A CA 1
ATOM 1729 C C . ASP A 1 211 ? -5.342 76.035 4.586 1.00 34.83 879 ASP A C 1
ATOM 1730 O O . ASP A 1 211 ? -6.454 76.524 4.350 1.00 33.18 879 ASP A O 1
ATOM 1735 N N . LEU A 1 212 ? -4.909 74.911 4.032 1.00 34.08 880 LEU A N 1
ATOM 1736 C CA . LEU A 1 212 ? -5.731 74.173 3.096 1.00 33.30 880 LEU A CA 1
ATOM 1737 C C . LEU A 1 212 ? -7.097 73.850 3.718 1.00 32.44 880 LEU A C 1
ATOM 1738 O O . LEU A 1 212 ? -8.131 73.962 3.057 1.00 31.69 880 LEU A O 1
ATOM 1743 N N . LEU A 1 213 ? -7.107 73.454 4.986 1.00 32.24 881 LEU A N 1
ATOM 1744 C CA . LEU A 1 213 ? -8.365 73.135 5.650 1.00 33.44 881 LEU A CA 1
ATOM 1745 C C . LEU A 1 213 ? -9.308 74.325 5.664 1.00 34.35 881 LEU A C 1
ATOM 1746 O O . LEU A 1 213 ? -10.489 74.192 5.357 1.00 34.14 881 LEU A O 1
ATOM 1751 N N . ILE A 1 214 ? -8.770 75.485 6.027 1.00 35.34 882 ILE A N 1
ATOM 1752 C CA . ILE A 1 214 ? -9.544 76.719 6.120 1.00 36.12 882 ILE A CA 1
ATOM 1753 C C . ILE A 1 214 ? -10.184 77.185 4.820 1.00 37.30 882 ILE A C 1
ATOM 1754 O O . ILE A 1 214 ? -11.257 77.785 4.830 1.00 36.47 882 ILE A O 1
ATOM 1759 N N . LYS A 1 215 ? -9.526 76.912 3.701 1.00 39.74 883 LYS A N 1
ATOM 1760 C CA . LYS A 1 215 ? -10.047 77.325 2.401 1.00 41.40 883 LYS A CA 1
ATOM 1761 C C . LYS A 1 215 ? -10.464 76.122 1.565 1.00 42.09 883 LYS A C 1
ATOM 1762 O O . LYS A 1 215 ? -10.699 76.242 0.370 1.00 43.10 883 LYS A O 1
ATOM 1768 N N . SER A 1 216 ? -10.546 74.962 2.201 1.00 43.20 884 SER A N 1
ATOM 1769 C CA . SER A 1 216 ? -10.915 73.721 1.531 1.00 43.38 884 SER A CA 1
ATOM 1770 C C . SER A 1 216 ? -12.200 73.808 0.716 1.00 44.99 884 SER A C 1
ATOM 1771 O O . SER A 1 216 ? -12.270 73.304 -0.402 1.00 44.29 884 SER A O 1
ATOM 1774 N N . HIS A 1 217 ? -13.217 74.424 1.307 1.00 48.58 885 HIS A N 1
ATOM 1775 C CA . HIS A 1 217 ? -14.524 74.593 0.679 1.00 51.69 885 HIS A CA 1
ATOM 1776 C C . HIS A 1 217 ? -14.461 75.464 -0.573 1.00 51.95 885 HIS A C 1
ATOM 1777 O O . HIS A 1 217 ? -15.363 75.437 -1.407 1.00 51.58 885 HIS A O 1
ATOM 1784 N N . MET A 1 218 ? -13.394 76.244 -0.685 1.00 52.67 886 MET A N 1
ATOM 1785 C CA . MET A 1 218 ? -13.210 77.138 -1.814 1.00 53.85 886 MET A CA 1
ATOM 1786 C C . MET A 1 218 ? -12.422 76.496 -2.957 1.00 52.94 886 MET A C 1
ATOM 1787 O O . MET A 1 218 ? -12.631 76.833 -4.124 1.00 53.59 886 MET A O 1
ATOM 1792 N N . VAL A 1 219 ? -11.508 75.588 -2.621 1.00 50.44 887 VAL A N 1
ATOM 1793 C CA . VAL A 1 219 ? -10.680 74.924 -3.624 1.00 47.72 887 VAL A CA 1
ATOM 1794 C C . VAL A 1 219 ? -11.132 73.506 -3.912 1.00 47.11 887 VAL A C 1
ATOM 1795 O O . VAL A 1 219 ? -10.463 72.774 -4.635 1.00 46.88 887 VAL A O 1
ATOM 1799 N N . SER A 1 220 ? -12.269 73.120 -3.344 1.00 47.02 888 SER A N 1
ATOM 1800 C CA . SER A 1 220 ? -12.826 71.785 -3.569 1.00 47.34 888 SER A CA 1
ATOM 1801 C C . SER A 1 220 ? -11.950 70.632 -3.064 1.00 46.75 888 SER A C 1
ATOM 1802 O O . SER A 1 220 ? -11.807 69.606 -3.741 1.00 46.38 888 SER A O 1
ATOM 1805 N N . VAL A 1 221 ? -11.362 70.803 -1.882 1.00 45.69 889 VAL A N 1
ATOM 1806 C CA . VAL A 1 221 ? -10.511 69.770 -1.287 1.00 44.44 889 VAL A CA 1
ATOM 1807 C C . VAL A 1 221 ? -11.235 69.103 -0.123 1.00 43.97 889 VAL A C 1
ATOM 1808 O O . VAL A 1 221 ? -11.627 69.767 0.828 1.00 43.29 889 VAL A O 1
ATOM 1812 N N . ASP A 1 222 ? -11.413 67.789 -0.205 1.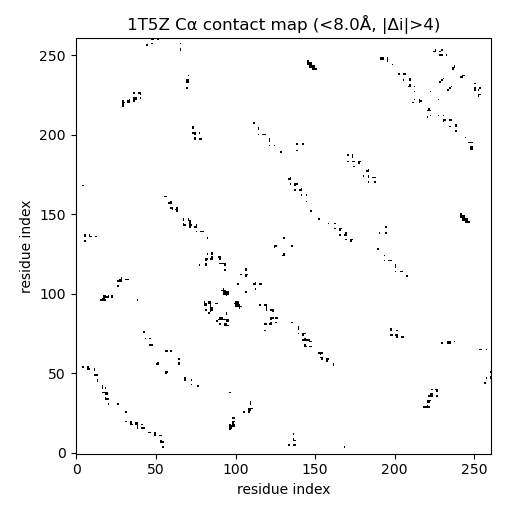00 43.84 890 ASP A N 1
ATOM 1813 C CA . ASP A 1 222 ? -12.105 67.053 0.845 1.00 43.62 890 ASP A CA 1
ATOM 1814 C C . ASP A 1 222 ? -11.216 66.581 1.982 1.00 41.30 890 ASP A C 1
ATOM 1815 O O . ASP A 1 222 ? -10.165 65.986 1.757 1.00 41.06 890 ASP A O 1
ATOM 1820 N N . PHE A 1 223 ? -11.647 66.859 3.209 1.00 38.86 891 PHE A N 1
ATOM 1821 C CA . PHE A 1 223 ? -10.914 66.427 4.387 1.00 36.92 891 PHE A CA 1
ATOM 1822 C C . PHE A 1 223 ? -11.723 65.384 5.143 1.00 38.12 891 PHE A C 1
ATOM 1823 O O . PHE A 1 223 ? -12.867 65.632 5.522 1.00 38.26 891 PHE A O 1
ATOM 1831 N N . PRO A 1 224 ? -11.146 64.187 5.347 1.00 38.71 892 PRO A N 1
ATOM 1832 C CA . PRO A 1 224 ? -11.848 63.128 6.074 1.00 39.76 892 PRO A CA 1
ATOM 1833 C C . PRO A 1 224 ? -12.180 63.624 7.485 1.00 42.64 892 PRO A C 1
ATOM 1834 O O . PRO A 1 224 ? -11.545 64.550 7.988 1.00 41.14 892 PRO A O 1
ATOM 1838 N N . GLU A 1 225 ? -13.158 62.995 8.126 1.00 46.20 893 GLU A N 1
ATOM 1839 C CA . GLU A 1 225 ? -13.574 63.373 9.474 1.00 48.85 893 GLU A CA 1
ATOM 1840 C C . GLU A 1 225 ? -12.444 63.612 10.456 1.00 47.86 893 GLU A C 1
ATOM 1841 O O . GLU A 1 225 ? -12.194 64.748 10.851 1.00 48.44 893 GLU A O 1
ATOM 1847 N N . MET A 1 226 ? -11.776 62.543 10.873 1.00 46.64 894 MET A N 1
ATOM 1848 C CA . MET A 1 226 ? -10.687 62.686 11.832 1.00 46.49 894 MET A CA 1
ATOM 1849 C C . MET A 1 226 ? -9.672 63.720 11.404 1.00 45.75 894 MET A C 1
ATOM 1850 O O . MET A 1 226 ? -9.261 64.560 12.203 1.00 46.39 894 MET A O 1
ATOM 1855 N N . MET A 1 227 ? -9.248 63.638 10.148 1.00 44.88 895 MET A N 1
ATOM 1856 C CA . MET A 1 227 ? -8.257 64.570 9.627 1.00 44.06 895 MET A CA 1
ATOM 1857 C C . MET A 1 227 ? -8.605 66.023 9.956 1.00 43.14 895 MET A C 1
ATOM 1858 O O . MET A 1 227 ? -7.795 66.741 10.542 1.00 42.02 895 MET A O 1
ATOM 1863 N N . ALA A 1 228 ? -9.810 66.448 9.582 1.00 41.94 896 ALA A N 1
ATOM 1864 C CA . ALA A 1 228 ? -10.249 67.813 9.837 1.00 41.39 896 ALA A CA 1
ATOM 1865 C C . ALA A 1 228 ? -10.182 68.118 11.327 1.00 41.72 896 ALA A C 1
ATOM 1866 O O . ALA A 1 228 ? -9.685 69.172 11.745 1.00 41.31 896 ALA A O 1
ATOM 1868 N N . GLU A 1 229 ? -10.674 67.176 12.125 1.00 42.30 897 GLU A N 1
ATOM 1869 C CA . GLU A 1 229 ? -10.695 67.323 13.577 1.00 41.79 897 GLU A CA 1
ATOM 1870 C C . GLU A 1 229 ? -9.305 67.517 14.180 1.00 39.51 897 GLU A C 1
ATOM 1871 O O . GLU A 1 229 ? -9.080 68.443 14.959 1.00 39.09 897 GLU A O 1
ATOM 1877 N N . ILE A 1 230 ? -8.374 66.650 13.809 1.00 37.35 898 ILE A N 1
ATOM 1878 C CA . ILE A 1 230 ? -7.019 66.731 14.324 1.00 36.44 898 ILE A CA 1
ATOM 1879 C C . ILE A 1 230 ? -6.323 68.010 13.907 1.00 35.36 898 ILE A C 1
ATOM 1880 O O . ILE A 1 230 ? -5.670 68.680 14.712 1.00 34.81 898 ILE A O 1
ATOM 1885 N N . ILE A 1 231 ? -6.471 68.348 12.635 1.00 34.56 899 ILE A N 1
ATOM 1886 C CA . ILE A 1 231 ? -5.835 69.528 12.081 1.00 33.56 899 ILE A CA 1
ATOM 1887 C C . ILE A 1 231 ? -6.406 70.827 12.622 1.00 33.55 899 ILE A C 1
ATOM 1888 O O . ILE A 1 231 ? -5.727 71.849 12.626 1.00 33.25 899 ILE A O 1
ATOM 1893 N N . SER A 1 232 ? -7.650 70.795 13.082 1.00 31.29 900 SER A N 1
ATOM 1894 C CA . SER A 1 232 ? -8.261 72.013 13.594 1.00 31.14 900 SER A CA 1
ATOM 1895 C C . SER A 1 232 ? -8.141 72.119 15.114 1.00 30.46 900 SER A C 1
ATOM 1896 O O . SER A 1 232 ? -8.228 73.212 15.671 1.00 28.73 900 SER A O 1
ATOM 1899 N N . VAL A 1 233 ? -7.938 70.990 15.788 1.00 31.25 901 VAL A N 1
ATOM 1900 C CA . VAL A 1 233 ? -7.824 70.996 17.244 1.00 30.92 901 VAL A CA 1
ATOM 1901 C C . VAL A 1 233 ? -6.406 70.744 17.761 1.00 31.68 901 VAL A C 1
ATOM 1902 O O . VAL A 1 233 ? -6.007 71.329 18.762 1.00 33.16 901 VAL A O 1
ATOM 1906 N N . GLN A 1 234 ? -5.645 69.893 17.085 1.00 32.56 902 GLN A N 1
ATOM 1907 C CA . GLN A 1 234 ? -4.299 69.572 17.545 1.00 33.91 902 GLN A CA 1
ATOM 1908 C C . GLN A 1 234 ? -3.200 70.333 16.833 1.00 34.26 902 GLN A C 1
ATOM 1909 O O . GLN A 1 234 ? -2.324 70.913 17.471 1.00 33.78 902 GLN A O 1
ATOM 1915 N N . VAL A 1 235 ? -3.242 70.315 15.505 1.00 35.06 903 VAL A N 1
ATOM 1916 C CA . VAL A 1 235 ? -2.249 71.005 14.691 1.00 32.60 903 VAL A CA 1
ATOM 1917 C C . VAL A 1 235 ? -2.060 72.469 15.073 1.00 31.53 903 VAL A C 1
ATOM 1918 O O . VAL A 1 235 ? -0.933 72.922 15.235 1.00 32.05 903 VAL A O 1
ATOM 1922 N N . PRO A 1 236 ? -3.164 73.223 15.233 1.00 30.44 904 PRO A N 1
ATOM 1923 C CA . PRO A 1 236 ? -3.029 74.638 15.596 1.00 29.62 904 PRO A CA 1
ATOM 1924 C C . PRO A 1 236 ? -2.163 74.870 16.844 1.00 31.51 904 PRO A C 1
ATOM 1925 O O . PRO A 1 236 ? -1.483 75.890 16.953 1.00 31.58 904 PRO A O 1
ATOM 1929 N N . LYS A 1 237 ? -2.200 73.917 17.775 1.00 32.30 905 LYS A N 1
ATOM 1930 C CA . LYS A 1 237 ? -1.439 73.988 19.021 1.00 31.82 905 LYS A CA 1
ATOM 1931 C C . LYS A 1 237 ? 0.041 73.915 18.740 1.00 31.50 905 LYS A C 1
ATOM 1932 O O . LYS A 1 237 ? 0.853 74.490 19.457 1.00 30.89 905 LYS A O 1
ATOM 1938 N N . ILE A 1 238 ? 0.395 73.168 17.707 1.00 32.42 906 ILE A N 1
ATOM 1939 C CA . ILE A 1 238 ? 1.793 73.035 17.352 1.00 33.70 906 ILE A CA 1
ATOM 1940 C C . ILE A 1 238 ? 2.241 74.313 16.672 1.00 34.82 906 ILE A C 1
ATOM 1941 O O . ILE A 1 238 ? 3.299 74.862 16.983 1.00 34.83 906 ILE A O 1
ATOM 1946 N N . LEU A 1 239 ? 1.410 74.780 15.746 1.00 34.89 907 LEU A N 1
ATOM 1947 C CA . LEU A 1 239 ? 1.681 75.985 14.988 1.00 32.81 907 LEU A CA 1
ATOM 1948 C C . LEU A 1 239 ? 1.705 77.222 15.877 1.00 33.34 907 LEU A C 1
ATOM 1949 O O . LEU A 1 239 ? 2.423 78.172 15.577 1.00 35.01 907 LEU A O 1
ATOM 1954 N N . SER A 1 240 ? 0.941 77.220 16.972 1.00 32.50 908 SER A N 1
ATOM 1955 C CA . SER A 1 240 ? 0.919 78.384 17.866 1.00 31.55 908 SER A CA 1
ATOM 1956 C C . SER A 1 240 ? 1.996 78.331 18.956 1.00 31.46 908 SER A C 1
ATOM 1957 O O . SER A 1 240 ? 2.028 79.183 19.842 1.00 30.96 908 SER A O 1
ATOM 1960 N N . GLY A 1 241 ? 2.871 77.329 18.883 1.00 32.27 909 GLY A N 1
ATOM 1961 C CA . GLY A 1 241 ? 3.957 77.206 19.844 1.00 32.48 909 GLY A CA 1
ATOM 1962 C C . GLY A 1 241 ? 3.656 76.518 21.164 1.00 33.04 909 GLY A C 1
ATOM 1963 O O . GLY A 1 241 ? 4.568 76.317 21.967 1.00 32.60 909 GLY A O 1
ATOM 1964 N N . LYS A 1 242 ? 2.395 76.155 21.392 1.00 32.53 910 LYS A N 1
ATOM 1965 C CA . LYS A 1 242 ? 2.003 75.491 22.630 1.00 33.03 910 LYS A CA 1
ATOM 1966 C C . LYS A 1 242 ? 2.575 74.071 22.714 1.00 33.56 910 LYS A C 1
ATOM 1967 O O . LYS A 1 242 ? 2.793 73.533 23.804 1.00 34.30 910 LYS A O 1
ATOM 1973 N N . VAL A 1 243 ? 2.815 73.466 21.558 1.00 33.18 911 VAL A N 1
ATOM 1974 C CA . VAL A 1 243 ? 3.388 72.128 21.500 1.00 33.19 911 VAL A CA 1
ATOM 1975 C C . VAL A 1 243 ? 4.692 72.206 20.695 1.00 32.19 911 VAL A C 1
ATOM 1976 O O . VAL A 1 243 ? 4.722 72.749 19.589 1.00 30.53 911 VAL A O 1
ATOM 1980 N N . LYS A 1 244 ? 5.778 71.683 21.250 1.00 30.74 912 LYS A N 1
ATOM 1981 C CA . LYS A 1 244 ? 7.052 71.740 20.545 1.00 28.89 912 LYS A CA 1
ATOM 1982 C C . LYS A 1 244 ? 7.840 70.440 20.386 1.00 28.43 912 LYS A C 1
ATOM 1983 O O . LYS A 1 244 ? 7.762 69.520 21.208 1.00 27.35 912 LYS A O 1
ATOM 1989 N N . PRO A 1 245 ? 8.605 70.347 19.293 1.00 27.27 913 PRO A N 1
ATOM 1990 C CA . PRO A 1 245 ? 9.429 69.174 19.002 1.00 27.58 913 PRO A CA 1
ATOM 1991 C C . PRO A 1 245 ? 10.617 69.111 19.965 1.00 27.59 913 PRO A C 1
ATOM 1992 O O . PRO A 1 245 ? 10.996 70.117 20.562 1.00 27.81 913 PRO A O 1
ATOM 1996 N N . ILE A 1 246 ? 11.200 67.934 20.127 1.00 29.43 914 ILE A N 1
ATOM 1997 C CA . ILE A 1 246 ? 12.360 67.815 20.991 1.00 30.59 914 ILE A CA 1
ATOM 1998 C C . ILE A 1 246 ? 13.559 67.594 20.063 1.00 31.76 914 ILE A C 1
ATOM 1999 O O . ILE A 1 246 ? 13.737 66.498 19.532 1.00 32.41 914 ILE A O 1
ATOM 2004 N N . TYR A 1 247 ? 14.364 68.629 19.837 1.00 33.82 915 TYR A N 1
ATOM 2005 C CA . TYR A 1 247 ? 15.530 68.466 18.973 1.00 36.78 915 TYR A CA 1
ATOM 2006 C C . TYR A 1 247 ? 16.688 67.918 19.803 1.00 36.98 915 TYR A C 1
ATOM 2007 O O . TYR A 1 247 ? 16.719 68.096 21.026 1.00 36.89 915 TYR A O 1
ATOM 2016 N N . PHE A 1 248 ? 17.614 67.224 19.144 1.00 37.56 916 PHE A N 1
ATOM 2017 C CA . PHE A 1 248 ? 18.790 66.688 19.827 1.00 40.49 916 PHE A CA 1
ATOM 2018 C C . PHE A 1 248 ? 19.871 67.745 19.714 1.00 41.73 916 PHE A C 1
ATOM 2019 O O . PHE A 1 248 ? 20.736 67.869 20.581 1.00 43.89 916 PHE A O 1
ATOM 2027 N N . HIS A 1 249 ? 19.797 68.525 18.646 1.00 41.63 917 HIS A N 1
ATOM 2028 C CA . HIS A 1 249 ? 20.787 69.555 18.402 1.00 42.47 917 HIS A CA 1
ATOM 2029 C C . HIS A 1 249 ? 20.121 70.913 18.415 1.00 44.05 917 HIS A C 1
ATOM 2030 O O . HIS A 1 249 ? 18.907 71.010 18.587 1.00 45.55 917 HIS A O 1
ATOM 2037 N N . THR A 1 250 ? 20.908 71.967 18.251 1.00 45.47 918 THR A N 1
ATOM 2038 C CA . THR A 1 250 ? 20.335 73.308 18.252 1.00 48.64 918 THR A CA 1
ATOM 2039 C C . THR A 1 250 ? 20.446 73.962 16.881 1.00 50.26 918 THR A C 1
ATOM 2040 O O . THR A 1 250 ? 20.179 73.335 15.860 1.00 52.04 918 THR A O 1
ATOM 2044 N N . SER B 2 4 ? -11.121 66.800 20.433 1.00 73.94 920 SER B N 1
ATOM 2045 C CA . SER B 2 4 ? -10.948 65.409 20.032 1.00 73.65 920 SER B CA 1
ATOM 2046 C C . SER B 2 4 ? -12.076 64.521 20.558 1.00 73.83 920 SER B C 1
ATOM 2047 O O . SER B 2 4 ? -12.310 64.430 21.766 1.00 74.24 920 SER B O 1
ATOM 2050 N N . GLU B 2 5 ? -12.773 63.870 19.633 1.00 73.06 921 GLU B N 1
ATOM 2051 C CA . GLU B 2 5 ? -13.877 62.990 19.983 1.00 72.94 921 GLU B CA 1
ATOM 2052 C C . GLU B 2 5 ? -13.976 61.798 19.045 1.00 71.34 921 GLU B C 1
ATOM 2053 O O . GLU B 2 5 ? -14.472 60.735 19.427 1.00 70.62 921 GLU B O 1
ATOM 2059 N N . LYS B 2 6 ? -13.509 61.977 17.816 1.00 70.35 922 LYS B N 1
ATOM 2060 C CA . LYS B 2 6 ? -13.551 60.903 16.835 1.00 69.64 922 LYS B CA 1
ATOM 2061 C C . LYS B 2 6 ? -12.311 60.025 16.973 1.00 68.15 922 LYS B C 1
ATOM 2062 O O . LYS B 2 6 ? -12.403 58.798 17.003 1.00 67.64 922 LYS B O 1
ATOM 2068 N N . PHE B 2 7 ? -11.151 60.664 17.063 1.00 66.13 923 PHE B N 1
ATOM 2069 C CA . PHE B 2 7 ? -9.899 59.940 17.220 1.00 64.69 923 PHE B CA 1
ATOM 2070 C C . PHE B 2 7 ? -9.987 59.067 18.473 1.00 65.19 923 PHE B C 1
ATOM 2071 O O . PHE B 2 7 ? -9.436 57.967 18.519 1.00 64.94 923 PHE B O 1
ATOM 2079 N N . LYS B 2 8 ? -10.703 59.568 19.477 1.00 65.96 924 LYS B N 1
ATOM 2080 C CA . LYS B 2 8 ? -10.874 58.876 20.751 1.00 66.13 924 LYS B CA 1
ATOM 2081 C C . LYS B 2 8 ? -11.535 57.526 2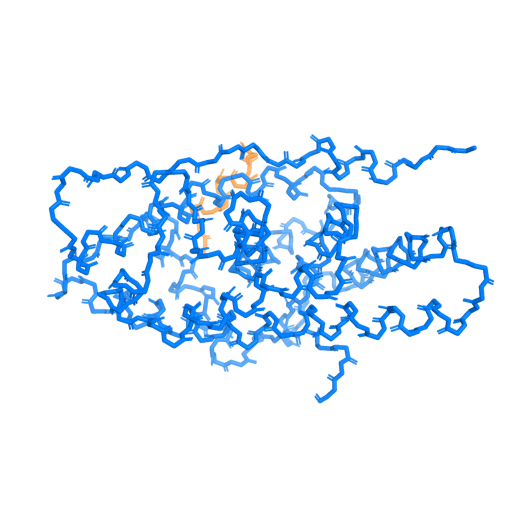0.581 1.00 66.28 924 LYS B C 1
ATOM 2082 O O . LYS B 2 8 ? -11.097 56.536 21.165 1.00 66.09 924 LYS B O 1
ATOM 2088 N N . LEU B 2 9 ? -12.597 57.492 19.784 1.00 67.22 925 LEU B N 1
ATOM 2089 C CA . LEU B 2 9 ? -13.320 56.251 19.537 1.00 68.30 925 LEU B CA 1
ATOM 2090 C C . LEU B 2 9 ? -12.486 55.274 18.719 1.00 68.56 925 LEU B C 1
ATOM 2091 O O . LEU B 2 9 ? -12.588 54.056 18.892 1.00 69.38 925 LEU B O 1
ATOM 2096 N N . LEU B 2 10 ? -11.663 55.810 17.826 1.00 68.72 926 LEU B N 1
ATOM 2097 C CA . LEU B 2 10 ? -10.798 54.980 16.998 1.00 67.75 926 LEU B CA 1
ATOM 2098 C C . LEU B 2 10 ? -9.770 54.369 17.936 1.00 67.69 926 LEU B C 1
ATOM 2099 O O . LEU B 2 10 ? -9.541 53.163 17.927 1.00 67.15 926 LEU B O 1
ATOM 2104 N N . PHE B 2 11 ? -9.167 55.224 18.752 1.00 68.04 927 PHE B N 1
ATOM 2105 C CA . PHE B 2 11 ? -8.158 54.805 19.710 1.00 69.05 927 PHE B CA 1
ATOM 2106 C C . PHE B 2 11 ? -8.719 53.728 20.637 1.00 71.14 927 PHE B C 1
ATOM 2107 O O . PHE B 2 11 ? -8.071 52.711 20.877 1.00 70.74 927 PHE B O 1
ATOM 2115 N N . GLN B 2 12 ? -9.929 53.955 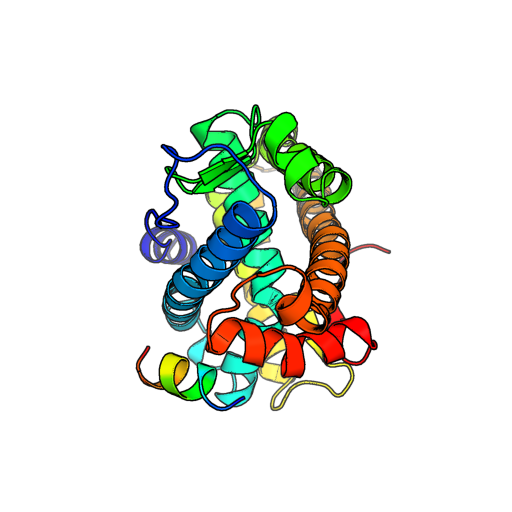21.145 1.00 74.51 928 GLN B N 1
ATOM 2116 C CA . GLN B 2 12 ? -10.583 53.014 22.056 1.00 78.53 928 GLN B CA 1
ATOM 2117 C C . GLN B 2 12 ? -10.765 51.609 21.481 1.00 81.56 928 GLN B C 1
ATOM 2118 O O . GLN B 2 12 ? -10.474 50.611 22.147 1.00 82.49 928 GLN B O 1
ATOM 2124 N N . SER B 2 13 ? -11.251 51.528 20.247 1.00 83.76 929 SER B N 1
ATOM 2125 C CA . SER B 2 13 ? -11.465 50.233 19.611 1.00 85.98 929 SER B CA 1
ATOM 2126 C C . SER B 2 13 ? -10.263 49.819 18.764 1.00 86.92 929 SER B C 1
ATOM 2127 O O . SER B 2 13 ? -10.417 49.200 17.712 1.00 87.11 929 SER B O 1
ATOM 2130 N N . TYR B 2 14 ? -9.068 50.162 19.238 1.00 88.11 930 TYR B N 1
ATOM 2131 C CA . TYR B 2 14 ? -7.828 49.834 18.536 1.00 88.75 930 TYR B CA 1
ATOM 2132 C C . TYR B 2 14 ? -7.806 50.423 17.125 1.00 88.42 930 TYR B C 1
ATOM 2133 O O . TYR B 2 14 ? -6.937 51.229 16.788 1.00 88.43 930 TYR B O 1
#

Secondary structure (DSSP, 8-state):
---HHHHHHHHH----------TTSPP-HHHHHHHHHHHHHHHHHHHHHHHHTSTTGGGS-HHHHHHHHHHHHHHHHHHHHHHHHHHHHTTSSEEEETTEEE-HHHHHHTT-HHHHHHHHHHHHHHHHTT--HHHHHHHHHHGGGSEEETT--TTHHHHHHHHHHHHHHHHHHHHTT---HHHHHHHHHHHHHHHHTHHHHHHHHHHHHHHHHHTHHHHT----HHHHHHHHHTHHHHHTTSEEE--S--/--HHHHHHHT-

CATH classification: 1.10.565.10

Nearest PDB structures (foldseek):
  5v8q-assembly1_A  TM=9.925E-01  e=1.397E-34  Homo sapiens
  4ok1-assembly1_A  TM=9.924E-01  e=3.552E-34  Homo sapiens
  1xnn-assembly1_A  TM=9.908E-01  e=6.218E-34  Rattus norvegicus
  5jjm-assembly1_A  TM=9.919E-01  e=1.089E-33  Homo sapiens
  4oj9-assembly1_A  TM=9.998E-01  e=4.212E-33  Homo sapiens

Solvent-accessible surface area: 12585 Å² total; per-residue (Å²): 187,128,76,130,31,32,72,46,3,111,81,34,58,47,56,118,21,64,2,59,22,67,76,143,111,115,37,44,18,30,44,0,8,24,14,26,16,58,10,11,32,90,18,0,44,56,13,0,102,12,0,52,50,8,40,31,1,178,82,4,69,74,44,4,17,16,16,0,0,7,17,8,12,19,4,4,23,9,0,15,4,0,34,53,0,54,73,82,26,84,4,163,63,0,36,17,0,57,33,0,33,0,68,83,129,26,0,119,62,0,143,12,77,75,20,0,65,95,1,59,91,4,0,49,33,0,24,151,30,142,6,60,73,75,2,6,12,0,0,11,0,1,2,0,0,6,6,43,18,94,133,29,19,142,41,48,138,73,1,69,97,15,27,102,53,3,25,98,36,0,67,138,23,4,48,76,184,73,177,98,103,106,41,28,76,138,26,60,96,54,0,0,84,5,6,15,40,0,16,44,5,5,110,58,12,4,73,43,15,57,60,3,28,105,96,17,137,147,39,82,7,107,32,22,117,15,4,29,37,1,3,60,57,11,0,38,64,7,28,77,33,113,3,116,37,45,103,61,50,192,64,111,90,1,79,97,43,11,103,89,165

Organism: Homo sapiens (NCBI:txid9606)

GO terms:
  GO:0045944 positive regulation of transcription by RNA polymerase II (P, IDA)
  GO:0005634 nucleus (C, IDA)
  GO:0005737 cytoplasm (C, IDA)
  GO:0045944 positive regulation of transcription by RNA polymerase II (P, IMP)
  GO:0004879 nuclear receptor activity (F, IDA)
  GO:0001223 transcription coactivator binding (F, IDA)
  GO:0030520 estrogen receptor signaling pathway (P, IDA)
  GO:0030521 androgen receptor signaling pathway (P, IDA)
  GO:0071391 cellular response to estrogen stimulus (P, IDA)
  GO:0071394 cellular response to testosterone stimulus (P, IDA)
  GO:0001223 transcription coactivator binding (F, IPI)
  GO:0001091 RNA polymerase II general transcription initiation factor binding (F, IPI)
  GO:0051117 ATPase binding (F, IDA)
  GO:0032991 protein-containing complex (C, IDA)
  GO:0000978 RNA polymerase II cis-regulatory region sequence-specific DNA binding (F, IDA)
  GO:0001228 DNA-binding transcription activator activity, RNA polymerase II-specific (F, IDA)
  GO:0005497 androgen binding (F, IDA)
  GO:0003682 chromatin binding (F, IDA)
  GO:0003700 DNA-binding transcription factor activity (F, IDA)
  GO:0005634 nucleus (C, EXP)

Foldseek 3Di:
DDDPQLVQLVVLPDDAADLPADPVDDDAQQRLQLSLQSLLVRVLVSLLSSQVSHPLLVVDDPVVSVQLSLAQSLLLLLLVQLQCCCVPVNLQWGPSHPNRIGHCVNLVNNVNNVLRVLSSVLSNLCVVLVQDPSLSSLLSSLSSLFKFFPVADPCNPSSVVVSVVSVVVNLVVLVPPDPDVVSSVVSSVSSLVSSQSSVVSSLSVLVVVLVCLVCCVVRVHDHDDVRSVSSVPPSVCDNVPRMGGHHPPD/DPPVVVVVVVD

Sequence (261 aa):
CQPIFLNVLEAIEPGVVCAGHDNNQPDSFAALLSSLNELGERQLVHVVKWAKALPGFRNLHVDDQMAVIQYSWMGLMVFAMGWRSFTNVNSRMLYFAPDLVFNEYRMHKSRMYSQCVRMRHLSQEFGWLQITPQEFLCMKALLLFSIIPVDGLKNQK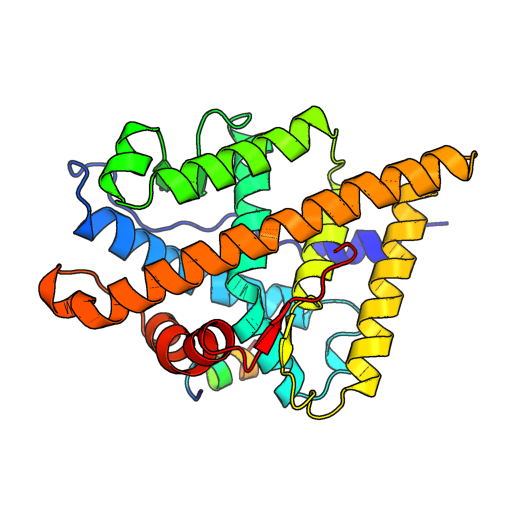FFDELRMNYIKELDRIIACKRKNPTSCSRRFYQLTKLLDSVQPIARELHQFTFDLLIKSHMVSVDFPEMMAEIISVQVPKILSGKVKPIYFHTSEKFKLLFQSY

B-factor: mean 39.15, std 12.49, range [21.16, 109.52]